Protein AF-A0A9X6ABE2-F1 (afdb_monomer_lite)

Radius of gyration: 21.55 Å; chains: 1; bounding box: 46×40×65 Å

Sequence (257 aa):
MIHPGQVVEALMVALEAEYGDALVTAGGVSWLSVHHVPIRRLVTRVVRKLLDLDEVPTATAFGAAEDLVVASGTTSLGYVAYELSKTGLSFLLGHGEPGELTPDSDEPGMPVRPPVKVTTAPVCAVSWSSRHAETLLPVLSALAGQGVRTTVVDMASEVDQRFPDAPESGITVLRLPDEALDRRGDVPVQSAIRPESERTVRAGQHEIGVGRLAWLAARMLVRSAGCTHPSWSATQYIEQWLDAVLLASHSRGLLCS

Secondary structure (DSSP, 8-state):
---HHHHHHHHHHHHHHHHGGGSB-TT--BHHHHTHHHHHHHHHHHHHHHHT-SS--------TT--SEEEEE--TTSPEEEEE-HHHHHHHTT-SPPPP------PPPPP-PPPTT----SEEEEESSHHHHHHHHHHHHHHHHTT--EEEEE---SGGGSPPSSPPTTEEEEEPPGGGTT-----GGGGT--TT-S-EEEETTEEEEHHHHHHHHHHHHHH--SSSS--HHHHHHHHHHHHHHHHHHT-SEEEE-

Foldseek 3Di:
DDDLVVLLVVLLVLLCVQCQQLDAAPVGGGPCNQQVVLLSQASSQLLVVVLVDPDQDDDQDDDPPDDQWDWDPDDPAQDTHIYGDSVVSCLQQPHDDDDDPDAPDDDDDDPDDAPPDLAQFQEEEEFAFLVFLVVCQVVQVVCVVVVGAYEYEWNHQDPNGTRDPDHDPRYHYDYDPNCLQVDADADSSPVVQDSPAPDWGDRNPTTGRSSSSSVSVSVCLRVFGDDVTGHPSSVNNVVVNVVSSVVSNNHNYYHYD

Structure (mmCIF, N/CA/C/O backbone):
data_AF-A0A9X6ABE2-F1
#
_entry.id   AF-A0A9X6ABE2-F1
#
loop_
_atom_site.group_PDB
_atom_site.id
_atom_site.type_symbol
_atom_site.label_atom_id
_atom_site.label_alt_id
_atom_site.label_comp_id
_atom_site.label_asym_id
_atom_site.label_entity_id
_atom_site.label_seq_id
_atom_site.pdbx_PDB_ins_code
_atom_site.Cartn_x
_atom_site.Cartn_y
_atom_site.Cartn_z
_atom_site.occupancy
_atom_site.B_iso_or_equiv
_atom_site.auth_seq_id
_atom_site.auth_comp_id
_atom_site.auth_asym_id
_atom_site.auth_atom_id
_atom_site.pdbx_PDB_model_num
ATOM 1 N N . MET A 1 1 ? 8.007 -20.441 -25.956 1.00 61.97 1 MET A N 1
ATOM 2 C CA . MET A 1 1 ? 6.912 -19.509 -25.614 1.00 61.97 1 MET A CA 1
ATOM 3 C C . MET A 1 1 ? 7.181 -19.011 -24.206 1.00 61.97 1 MET A C 1
ATOM 5 O O . MET A 1 1 ? 7.308 -19.844 -23.319 1.00 61.97 1 MET A O 1
ATOM 9 N N . ILE A 1 2 ? 7.398 -17.709 -24.012 1.00 78.38 2 ILE A N 1
ATOM 10 C CA . ILE A 1 2 ? 7.696 -17.155 -22.682 1.00 78.38 2 ILE A CA 1
ATOM 11 C C . ILE A 1 2 ? 6.371 -16.957 -21.949 1.00 78.38 2 ILE A C 1
ATOM 13 O O . ILE A 1 2 ? 5.487 -16.275 -22.460 1.00 78.38 2 ILE A O 1
ATOM 17 N N . HIS A 1 3 ? 6.214 -17.577 -20.779 1.00 87.12 3 HIS A N 1
ATOM 18 C CA . HIS A 1 3 ? 4.989 -17.448 -19.999 1.00 87.12 3 HIS A CA 1
ATOM 19 C C . HIS A 1 3 ? 5.018 -16.126 -19.208 1.00 87.12 3 HIS A C 1
ATOM 21 O O . HIS A 1 3 ? 5.913 -15.955 -18.375 1.00 87.12 3 HIS A O 1
ATOM 27 N N . PRO A 1 4 ? 4.044 -15.208 -19.384 1.00 91.00 4 PRO A N 1
ATOM 28 C CA . PRO A 1 4 ? 4.055 -13.899 -18.721 1.00 91.00 4 PRO A CA 1
ATOM 29 C C . PRO A 1 4 ? 4.218 -13.996 -17.199 1.00 91.00 4 PRO A C 1
ATOM 31 O O . PRO A 1 4 ? 4.957 -13.226 -16.598 1.00 91.00 4 PRO A O 1
ATOM 34 N N . GLY A 1 5 ? 3.585 -14.996 -16.574 1.00 92.81 5 GLY A N 1
ATOM 35 C CA . GLY A 1 5 ? 3.675 -15.208 -15.126 1.00 92.81 5 GLY A CA 1
ATOM 36 C C . GLY A 1 5 ? 5.085 -15.526 -14.614 1.00 92.81 5 GLY A C 1
ATOM 37 O O . GLY A 1 5 ? 5.422 -15.114 -13.512 1.00 92.81 5 GLY A O 1
ATOM 38 N N . GLN A 1 6 ? 5.924 -16.202 -15.409 1.00 94.44 6 GLN A N 1
ATOM 39 C CA . GLN A 1 6 ? 7.304 -16.516 -15.009 1.00 94.44 6 GLN A CA 1
ATOM 40 C C . GLN A 1 6 ? 8.190 -15.268 -15.039 1.00 94.44 6 GLN A C 1
ATOM 42 O O . GLN A 1 6 ? 9.019 -15.083 -14.155 1.00 94.44 6 GLN A O 1
ATOM 47 N N . VAL A 1 7 ? 7.983 -14.393 -16.027 1.00 95.31 7 VAL A N 1
ATOM 48 C CA . VAL A 1 7 ? 8.705 -13.117 -16.131 1.00 95.31 7 VAL A CA 1
ATOM 49 C C . VAL A 1 7 ? 8.322 -12.190 -14.980 1.00 95.31 7 VAL A C 1
ATOM 51 O O . VAL A 1 7 ? 9.197 -11.592 -14.362 1.00 95.31 7 VAL A O 1
ATOM 54 N N . VAL A 1 8 ? 7.024 -12.105 -14.656 1.00 96.62 8 VAL A N 1
ATOM 55 C CA . VAL A 1 8 ? 6.539 -11.328 -13.503 1.00 96.62 8 VAL A CA 1
ATOM 56 C C . VAL A 1 8 ? 7.196 -11.813 -12.217 1.00 96.62 8 VAL A C 1
ATOM 58 O O . VAL A 1 8 ? 7.699 -10.997 -11.454 1.00 96.62 8 VAL A O 1
ATOM 61 N N . GLU A 1 9 ? 7.229 -13.125 -11.990 1.00 96.75 9 GLU A N 1
ATOM 62 C CA . GLU A 1 9 ? 7.846 -13.686 -10.790 1.00 96.75 9 GLU A CA 1
ATOM 63 C C . GLU A 1 9 ? 9.348 -13.388 -10.723 1.00 96.75 9 GLU A C 1
ATOM 65 O O . GLU A 1 9 ? 9.834 -12.921 -9.698 1.00 96.75 9 GLU A O 1
ATOM 70 N N . ALA A 1 10 ? 10.073 -13.565 -11.831 1.00 96.56 10 ALA A N 1
ATOM 71 C CA . ALA A 1 10 ? 11.499 -13.261 -11.898 1.00 96.56 10 ALA A CA 1
ATOM 72 C C . ALA A 1 10 ? 11.802 -11.781 -11.602 1.00 96.56 10 ALA A C 1
ATOM 74 O O . ALA A 1 10 ? 12.772 -11.485 -10.905 1.00 96.56 10 ALA A O 1
ATOM 75 N N . LEU A 1 11 ? 10.965 -10.860 -12.090 1.00 96.00 11 LEU A N 1
ATOM 76 C CA . LEU A 1 11 ? 11.079 -9.431 -11.793 1.00 96.00 11 LEU A CA 1
ATOM 77 C C . LEU A 1 11 ? 10.791 -9.123 -10.322 1.00 96.00 11 LEU A C 1
ATOM 79 O O . LEU A 1 11 ? 11.557 -8.387 -9.712 1.00 96.00 11 LEU A O 1
ATOM 83 N N . MET A 1 12 ? 9.729 -9.693 -9.743 1.00 96.88 12 MET A N 1
ATOM 84 C CA . MET A 1 12 ? 9.403 -9.491 -8.324 1.00 96.88 12 MET A CA 1
ATOM 85 C C . MET A 1 12 ? 10.515 -10.025 -7.412 1.00 96.88 12 MET A C 1
ATOM 87 O O . MET A 1 12 ? 10.924 -9.333 -6.487 1.00 96.88 12 MET A O 1
ATOM 91 N N . VAL A 1 13 ? 11.063 -11.207 -7.712 1.00 96.12 13 VAL A N 1
ATOM 92 C CA . VAL A 1 13 ? 12.199 -11.786 -6.976 1.00 96.12 13 VAL A CA 1
ATOM 93 C C . VAL A 1 13 ? 13.456 -10.927 -7.120 1.00 96.12 13 VAL A C 1
ATOM 95 O O . VAL A 1 13 ? 14.187 -10.742 -6.151 1.00 96.12 13 VAL A O 1
ATOM 98 N N . ALA A 1 14 ? 13.731 -10.400 -8.316 1.00 95.69 14 ALA A N 1
ATOM 99 C CA . ALA A 1 14 ? 14.883 -9.532 -8.533 1.00 95.69 14 ALA A CA 1
ATOM 100 C C . ALA A 1 14 ? 14.748 -8.191 -7.796 1.00 95.69 14 ALA A C 1
ATOM 102 O O . ALA A 1 14 ? 15.721 -7.738 -7.199 1.00 95.69 14 ALA A O 1
ATOM 103 N N . LEU A 1 15 ? 13.549 -7.597 -7.795 1.00 94.62 15 LEU A N 1
ATOM 104 C CA . LEU A 1 15 ? 13.243 -6.392 -7.025 1.00 94.62 15 LEU A CA 1
ATOM 105 C C . LEU A 1 15 ? 13.446 -6.618 -5.525 1.00 94.62 15 LEU A C 1
ATOM 107 O O . LEU A 1 15 ? 14.116 -5.810 -4.891 1.00 94.62 15 LEU A O 1
ATOM 111 N N . GLU A 1 16 ? 12.912 -7.713 -4.976 1.00 93.88 16 GLU A N 1
ATOM 112 C CA . GLU A 1 16 ? 13.070 -8.042 -3.553 1.00 93.88 16 GLU A CA 1
ATOM 113 C C . GLU A 1 16 ? 14.544 -8.232 -3.191 1.00 93.88 16 GLU A C 1
ATOM 115 O O . GLU A 1 16 ? 15.025 -7.653 -2.224 1.00 93.88 16 GLU A O 1
ATOM 120 N N . ALA A 1 17 ? 15.284 -8.981 -4.011 1.00 93.38 17 ALA A N 1
ATOM 121 C CA . ALA A 1 17 ? 16.685 -9.285 -3.748 1.00 93.38 17 ALA A CA 1
ATOM 122 C C . ALA A 1 17 ? 17.614 -8.060 -3.806 1.00 93.38 17 ALA A C 1
ATOM 124 O O . ALA A 1 17 ? 18.617 -8.044 -3.099 1.00 93.38 17 ALA A O 1
ATOM 125 N N . GLU A 1 18 ? 17.332 -7.068 -4.657 1.00 92.31 18 GLU A N 1
ATOM 126 C CA . GLU A 1 18 ? 18.190 -5.876 -4.785 1.00 92.31 18 GLU A CA 1
ATOM 127 C C . GLU A 1 18 ? 17.735 -4.698 -3.934 1.00 92.31 18 GLU A C 1
ATOM 129 O O . GLU A 1 18 ? 18.568 -3.929 -3.456 1.00 92.31 18 GLU A O 1
ATOM 134 N N . TYR A 1 19 ? 16.424 -4.539 -3.763 1.00 91.44 19 TYR A N 1
ATOM 135 C CA . TYR A 1 19 ? 15.845 -3.323 -3.207 1.00 91.44 19 TYR A CA 1
ATOM 136 C C . TYR A 1 19 ? 14.873 -3.575 -2.057 1.00 91.44 19 TYR A C 1
ATOM 138 O O . TYR A 1 19 ? 14.374 -2.593 -1.519 1.00 91.44 19 TYR A O 1
ATOM 146 N N . GLY A 1 20 ? 14.604 -4.818 -1.640 1.00 89.12 20 GLY A N 1
ATOM 147 C CA . GLY A 1 20 ? 13.693 -5.112 -0.521 1.00 89.12 20 GLY A CA 1
ATOM 148 C C . GLY A 1 20 ? 14.041 -4.320 0.741 1.00 89.12 20 GLY A C 1
ATOM 149 O O . GLY A 1 20 ? 13.188 -3.633 1.300 1.00 89.12 20 GLY A O 1
ATOM 150 N N . ASP A 1 21 ? 15.326 -4.282 1.092 1.00 89.06 21 ASP A N 1
ATOM 151 C CA . ASP A 1 21 ? 15.825 -3.571 2.276 1.00 89.06 21 ASP A CA 1
ATOM 152 C C . ASP A 1 21 ? 16.109 -2.081 2.038 1.00 89.06 21 ASP A C 1
ATOM 154 O O . ASP A 1 21 ? 16.502 -1.366 2.959 1.00 89.06 21 ASP A O 1
ATOM 158 N N . ALA A 1 22 ? 15.903 -1.574 0.817 1.00 87.62 22 ALA A N 1
ATOM 159 C CA . ALA A 1 22 ? 16.135 -0.163 0.509 1.00 87.62 22 ALA A CA 1
ATOM 160 C C . ALA A 1 22 ? 15.204 0.759 1.315 1.00 87.62 22 ALA A C 1
ATOM 162 O O . ALA A 1 22 ? 15.494 1.944 1.492 1.00 87.62 22 ALA A O 1
ATOM 163 N N . LEU A 1 23 ? 14.080 0.217 1.794 1.00 87.44 23 LEU A N 1
ATOM 164 C CA . LEU A 1 23 ? 13.131 0.928 2.626 1.00 87.44 23 LEU A CA 1
ATOM 165 C C . LEU A 1 23 ? 12.345 -0.038 3.519 1.00 87.44 23 LEU A C 1
ATOM 167 O O . LEU A 1 23 ? 11.689 -0.956 3.025 1.00 87.44 23 LEU A O 1
ATOM 171 N N . VAL A 1 24 ? 12.377 0.219 4.827 1.00 88.44 24 VAL A N 1
ATOM 172 C CA . VAL A 1 24 ? 11.683 -0.572 5.850 1.00 88.44 24 VAL A CA 1
ATOM 173 C C . VAL A 1 24 ? 10.861 0.326 6.770 1.00 88.44 24 VAL A C 1
ATOM 175 O O . VAL A 1 24 ? 11.231 1.474 7.034 1.00 88.44 24 VAL A O 1
ATOM 178 N N . THR A 1 25 ? 9.725 -0.185 7.238 1.00 86.31 25 THR A N 1
ATOM 179 C CA . THR A 1 25 ? 8.918 0.475 8.271 1.00 86.31 25 THR A CA 1
ATOM 180 C C . THR A 1 25 ? 9.620 0.405 9.637 1.00 86.31 25 THR A C 1
ATOM 182 O O . THR A 1 25 ? 10.627 -0.295 9.783 1.00 86.31 25 THR A O 1
ATOM 185 N N . ALA A 1 26 ? 9.118 1.107 10.659 1.00 83.94 26 ALA A N 1
ATOM 186 C CA . ALA A 1 26 ? 9.702 1.033 12.005 1.00 83.94 26 ALA A CA 1
ATOM 187 C C . ALA A 1 26 ? 9.585 -0.382 12.603 1.00 83.94 26 ALA A C 1
ATOM 189 O O . ALA A 1 26 ? 10.492 -0.841 13.298 1.00 83.94 26 ALA A O 1
ATOM 190 N N . GLY A 1 27 ? 8.512 -1.099 12.261 1.00 83.69 27 GLY A N 1
ATOM 191 C CA . GLY A 1 27 ? 8.313 -2.516 12.553 1.00 83.69 27 GLY A CA 1
ATOM 192 C C . GLY A 1 27 ? 9.144 -3.473 11.689 1.00 83.69 27 GLY A C 1
ATOM 193 O O . GLY A 1 27 ? 9.035 -4.685 11.860 1.00 83.69 27 GLY A O 1
ATOM 194 N N . GLY A 1 28 ? 9.977 -2.962 10.775 1.00 88.69 28 GLY A N 1
ATOM 195 C CA . GLY A 1 28 ? 10.899 -3.758 9.962 1.00 88.69 28 GLY A CA 1
ATOM 196 C C . GLY A 1 28 ? 10.280 -4.399 8.717 1.00 88.69 28 GLY A C 1
ATOM 197 O O . GLY A 1 28 ? 10.855 -5.339 8.174 1.00 88.69 28 GLY A O 1
ATOM 198 N N . VAL A 1 29 ? 9.119 -3.928 8.252 1.00 88.75 29 VAL A N 1
ATOM 199 C CA . VAL A 1 29 ? 8.467 -4.474 7.051 1.00 88.75 29 VAL A CA 1
ATOM 200 C C . VAL A 1 29 ? 9.023 -3.798 5.795 1.00 88.75 29 VAL A C 1
ATOM 202 O O . VAL A 1 29 ? 9.043 -2.570 5.719 1.00 88.75 29 VAL A O 1
ATOM 205 N N . SER A 1 30 ? 9.455 -4.580 4.797 1.00 90.56 30 SER A N 1
ATOM 206 C CA . SER A 1 30 ? 9.972 -4.040 3.530 1.00 90.56 30 SER A CA 1
ATOM 207 C C . SER A 1 30 ? 8.892 -3.315 2.725 1.00 90.56 30 SER A C 1
ATOM 209 O O . SER A 1 30 ? 7.723 -3.713 2.706 1.00 90.56 30 SER A O 1
ATOM 211 N N . TRP A 1 31 ? 9.272 -2.262 2.000 1.00 88.81 31 TRP A N 1
ATOM 212 C CA . TRP A 1 31 ? 8.342 -1.507 1.153 1.00 88.81 31 TRP A CA 1
ATOM 213 C C . TRP A 1 31 ? 7.661 -2.365 0.084 1.00 88.81 31 TRP A C 1
ATOM 215 O O . TRP A 1 31 ? 6.479 -2.155 -0.203 1.00 88.81 31 TRP A O 1
ATOM 225 N N . LEU A 1 32 ? 8.385 -3.346 -0.466 1.00 89.69 32 LEU A N 1
ATOM 226 C CA . LEU A 1 32 ? 7.848 -4.318 -1.413 1.00 89.69 32 LEU A CA 1
ATOM 227 C C . LEU A 1 32 ? 6.812 -5.222 -0.762 1.00 89.69 32 LEU A C 1
ATOM 229 O O . LEU A 1 32 ? 5.810 -5.510 -1.406 1.00 89.69 32 LEU A O 1
ATOM 233 N N . SER A 1 33 ? 6.987 -5.608 0.503 1.00 88.38 33 SER A N 1
ATOM 234 C CA . SER A 1 33 ? 5.969 -6.363 1.239 1.00 88.38 33 SER A CA 1
ATOM 235 C C . SER A 1 33 ? 4.698 -5.537 1.436 1.00 88.38 33 SER A C 1
ATOM 237 O O . SER A 1 33 ? 3.603 -6.019 1.147 1.00 88.38 33 SER A O 1
ATOM 239 N N . VAL A 1 34 ? 4.835 -4.270 1.848 1.00 86.31 34 VAL A N 1
ATOM 240 C CA . VAL A 1 34 ? 3.690 -3.358 2.035 1.00 86.31 34 VAL A CA 1
ATOM 241 C C . VAL A 1 34 ? 2.942 -3.122 0.715 1.00 86.31 34 VAL A C 1
ATOM 243 O O . VAL A 1 34 ? 1.714 -3.153 0.676 1.00 86.31 34 VAL A O 1
ATOM 246 N N . HIS A 1 35 ? 3.668 -2.930 -0.390 1.00 87.12 35 HIS A N 1
ATOM 247 C CA . HIS A 1 35 ? 3.105 -2.554 -1.693 1.00 87.12 35 HIS A CA 1
ATOM 248 C C . HIS A 1 35 ? 3.125 -3.701 -2.715 1.00 87.12 35 HIS A C 1
ATOM 250 O O . HIS A 1 35 ? 3.048 -3.471 -3.926 1.00 87.12 35 HIS A O 1
ATOM 256 N N . HIS A 1 36 ? 3.181 -4.951 -2.252 1.00 88.69 36 HIS A N 1
ATOM 257 C CA . HIS A 1 36 ? 3.379 -6.113 -3.119 1.00 88.69 36 HIS A CA 1
ATOM 258 C C . HIS A 1 36 ? 2.308 -6.204 -4.214 1.00 88.69 36 HIS A C 1
ATOM 260 O O . HIS A 1 36 ? 2.611 -6.395 -5.392 1.00 88.69 36 HIS A O 1
ATOM 266 N N . VAL A 1 37 ? 1.037 -6.033 -3.840 1.00 87.56 37 VAL A N 1
ATOM 267 C CA . VAL A 1 37 ? -0.101 -6.136 -4.764 1.00 87.56 37 VAL A CA 1
ATOM 268 C C . VAL A 1 37 ? -0.072 -5.060 -5.858 1.00 87.56 37 VAL A C 1
ATOM 270 O O . VAL A 1 37 ? -0.119 -5.441 -7.036 1.00 87.56 37 VAL A O 1
ATOM 273 N N . PRO A 1 38 ? -0.003 -3.747 -5.550 1.00 85.44 38 PRO A N 1
ATOM 274 C CA . PRO A 1 38 ? 0.039 -2.722 -6.591 1.00 85.44 38 PRO A CA 1
ATOM 275 C C . PRO A 1 38 ? 1.272 -2.852 -7.491 1.00 85.44 38 PRO A C 1
ATOM 277 O O . PRO A 1 38 ? 1.142 -2.734 -8.712 1.00 85.44 38 PRO A O 1
ATOM 280 N N . ILE A 1 39 ? 2.438 -3.186 -6.933 1.00 89.94 39 ILE A N 1
ATOM 281 C CA . ILE A 1 39 ? 3.676 -3.357 -7.705 1.00 89.94 39 ILE A CA 1
ATOM 282 C C . ILE A 1 39 ? 3.575 -4.571 -8.627 1.00 89.94 39 ILE A C 1
ATOM 284 O O . ILE A 1 39 ? 3.795 -4.448 -9.830 1.00 89.94 39 ILE A O 1
ATOM 288 N N . ARG A 1 40 ? 3.136 -5.730 -8.123 1.00 92.81 40 ARG A N 1
ATOM 289 C CA . ARG A 1 40 ? 2.940 -6.931 -8.949 1.00 92.81 40 ARG A CA 1
ATOM 290 C C . ARG A 1 40 ? 1.936 -6.691 -10.075 1.00 92.81 40 ARG A C 1
ATOM 292 O O . ARG A 1 40 ? 2.117 -7.205 -11.182 1.00 92.81 40 ARG A O 1
ATOM 299 N N . ARG A 1 41 ? 0.883 -5.900 -9.830 1.00 89.56 41 ARG A N 1
ATOM 300 C CA . ARG A 1 41 ? -0.082 -5.492 -10.866 1.00 89.56 41 ARG A CA 1
ATOM 301 C C . ARG A 1 41 ? 0.574 -4.619 -11.935 1.00 89.56 41 ARG A C 1
ATOM 303 O O . ARG A 1 41 ? 0.362 -4.902 -13.116 1.00 89.56 41 ARG A O 1
ATOM 310 N N . LEU A 1 42 ? 1.381 -3.624 -11.552 1.00 88.19 42 LEU A N 1
ATOM 311 C CA . LEU A 1 42 ? 2.161 -2.824 -12.504 1.00 88.19 42 LEU A CA 1
ATOM 312 C C . LEU A 1 42 ? 3.068 -3.735 -13.340 1.00 88.19 42 LEU A C 1
ATOM 314 O O . LEU A 1 42 ? 2.966 -3.734 -14.564 1.00 88.19 42 LEU A O 1
ATOM 318 N N . VAL A 1 43 ? 3.887 -4.564 -12.688 1.00 93.50 43 VAL A N 1
ATOM 319 C CA . VAL A 1 43 ? 4.820 -5.491 -13.349 1.00 93.50 43 VAL A CA 1
ATOM 320 C C . VAL A 1 43 ? 4.083 -6.407 -14.325 1.00 93.50 43 VAL A C 1
ATOM 322 O O . VAL A 1 43 ? 4.503 -6.568 -15.466 1.00 93.50 43 VAL A O 1
ATOM 325 N N . THR A 1 44 ? 2.928 -6.945 -13.930 1.00 93.44 44 THR A N 1
ATOM 326 C CA . THR A 1 44 ? 2.097 -7.787 -14.805 1.00 93.44 44 THR A CA 1
ATOM 327 C C . THR A 1 44 ? 1.643 -7.047 -16.061 1.00 93.44 44 THR A C 1
ATOM 329 O O . THR A 1 44 ? 1.696 -7.606 -17.157 1.00 93.44 44 THR A O 1
ATOM 332 N N . ARG A 1 45 ? 1.191 -5.795 -15.926 1.00 90.38 45 ARG A N 1
ATOM 333 C CA . ARG A 1 45 ? 0.761 -4.975 -17.069 1.00 90.38 45 ARG A CA 1
ATOM 334 C C . ARG A 1 45 ? 1.928 -4.642 -17.990 1.00 90.38 45 ARG A C 1
ATOM 336 O O . ARG A 1 45 ? 1.786 -4.752 -19.203 1.00 90.38 45 ARG A O 1
ATOM 343 N N . VAL A 1 46 ? 3.074 -4.292 -17.415 1.00 90.56 46 VAL A N 1
ATOM 344 C CA . VAL A 1 46 ? 4.310 -3.995 -18.146 1.00 90.56 46 VAL A CA 1
ATOM 345 C C . VAL A 1 46 ? 4.776 -5.205 -18.946 1.00 90.56 46 VAL A C 1
ATOM 347 O O . VAL A 1 46 ? 4.990 -5.086 -20.147 1.00 90.56 46 VAL A O 1
ATOM 350 N N . VAL A 1 47 ? 4.864 -6.378 -18.316 1.00 93.56 47 VAL A N 1
ATOM 351 C CA . VAL A 1 47 ? 5.282 -7.616 -18.987 1.00 93.56 47 VAL A CA 1
ATOM 352 C C . VAL A 1 47 ? 4.355 -7.947 -20.149 1.00 93.56 47 VAL A C 1
ATOM 354 O O . VAL A 1 47 ? 4.840 -8.237 -21.235 1.00 93.56 47 VAL A O 1
ATOM 357 N N . ARG A 1 48 ? 3.031 -7.876 -19.956 1.00 91.88 48 ARG A N 1
ATOM 358 C CA . ARG A 1 48 ? 2.072 -8.109 -21.049 1.00 91.88 48 ARG A CA 1
ATOM 359 C C . ARG A 1 48 ? 2.301 -7.138 -22.203 1.00 91.88 48 ARG A C 1
ATOM 361 O O . ARG A 1 48 ? 2.494 -7.576 -23.326 1.00 91.88 48 ARG A O 1
ATOM 368 N N . LYS A 1 49 ? 2.384 -5.840 -21.897 1.00 89.50 49 LYS A N 1
ATOM 369 C CA . LYS A 1 49 ? 2.620 -4.794 -22.896 1.00 89.50 49 LYS A CA 1
ATOM 370 C C . LYS A 1 49 ? 3.916 -5.017 -23.673 1.00 89.50 49 LYS A C 1
ATOM 372 O O . LYS A 1 49 ? 3.912 -4.812 -24.873 1.00 89.50 49 LYS A O 1
ATOM 377 N N . LEU A 1 50 ? 4.996 -5.434 -23.009 1.00 90.06 50 LEU A N 1
ATOM 378 C CA . LEU A 1 50 ? 6.285 -5.713 -23.649 1.00 90.06 50 LEU A CA 1
ATOM 379 C C . LEU A 1 50 ? 6.255 -6.959 -24.534 1.00 90.06 50 LEU A C 1
ATOM 381 O O . LEU A 1 50 ? 6.881 -6.967 -25.588 1.00 90.06 50 LEU A O 1
ATOM 385 N N . LEU A 1 51 ? 5.545 -8.009 -24.120 1.00 90.06 51 LEU A N 1
ATOM 386 C CA . LEU A 1 51 ? 5.413 -9.228 -24.923 1.00 90.06 51 LEU A CA 1
ATOM 387 C C . LEU A 1 51 ? 4.612 -8.999 -26.211 1.00 90.06 51 LEU A C 1
ATOM 389 O O . LEU A 1 51 ? 4.867 -9.691 -27.191 1.00 90.06 51 LEU A O 1
ATOM 393 N N . ASP A 1 52 ? 3.709 -8.019 -26.207 1.00 88.88 52 ASP A N 1
ATOM 394 C CA . ASP A 1 52 ? 2.918 -7.607 -27.373 1.00 88.88 52 ASP A CA 1
ATOM 395 C C . ASP A 1 52 ? 3.611 -6.506 -28.207 1.00 88.88 52 ASP A C 1
ATOM 397 O O . ASP A 1 52 ? 3.044 -6.010 -29.180 1.00 88.88 52 ASP A O 1
ATOM 401 N N . LEU A 1 53 ? 4.811 -6.066 -27.807 1.00 86.25 53 LEU A N 1
ATOM 402 C CA . LEU A 1 53 ? 5.501 -4.932 -28.412 1.00 86.25 53 LEU A CA 1
ATOM 403 C C . LEU A 1 53 ? 6.531 -5.385 -29.456 1.00 86.25 53 LEU A C 1
ATOM 405 O O . LEU A 1 53 ? 7.592 -5.918 -29.104 1.00 86.25 53 LEU A O 1
ATOM 409 N N . ASP A 1 54 ? 6.245 -5.089 -30.723 1.00 77.88 54 ASP A N 1
ATOM 410 C CA . ASP A 1 54 ? 7.139 -5.396 -31.845 1.00 77.88 54 ASP A CA 1
ATOM 411 C C . ASP A 1 54 ? 8.315 -4.411 -31.954 1.00 77.88 54 ASP A C 1
ATOM 413 O O . ASP A 1 54 ? 9.442 -4.828 -32.216 1.00 77.88 54 ASP A O 1
ATOM 417 N N . GLU A 1 55 ? 8.081 -3.121 -31.685 1.00 76.94 55 GLU A N 1
ATOM 418 C CA . GLU A 1 55 ? 9.093 -2.058 -31.755 1.00 76.94 55 GLU A CA 1
ATOM 419 C C . GLU A 1 55 ? 9.088 -1.179 -30.498 1.00 76.94 55 GLU A C 1
ATOM 421 O O . GLU A 1 55 ? 8.036 -0.781 -29.989 1.00 76.94 55 GLU A O 1
ATOM 426 N N . VAL A 1 56 ? 10.283 -0.855 -29.999 1.00 70.94 56 VAL A N 1
ATOM 427 C CA . VAL A 1 56 ? 10.474 -0.020 -28.805 1.00 70.94 56 VAL A CA 1
ATOM 428 C C . VAL A 1 56 ? 10.137 1.443 -29.121 1.00 70.94 56 VAL A C 1
ATOM 430 O O . VAL A 1 56 ? 10.636 1.966 -30.119 1.00 70.94 56 VAL A O 1
ATOM 433 N N . PRO A 1 57 ? 9.339 2.153 -28.296 1.00 69.12 57 PRO A N 1
ATOM 434 C CA . PRO A 1 57 ? 9.072 3.563 -28.531 1.00 69.12 57 PRO A CA 1
ATOM 435 C C . PRO A 1 57 ? 10.359 4.358 -28.315 1.00 69.12 57 PRO A C 1
ATOM 437 O O . PRO A 1 57 ? 10.918 4.338 -27.223 1.00 69.12 57 PRO A O 1
ATOM 440 N N . THR A 1 58 ? 10.803 5.097 -29.326 1.00 64.12 58 THR A N 1
ATOM 441 C CA . THR A 1 58 ? 11.948 6.002 -29.205 1.00 64.12 58 THR A CA 1
ATOM 442 C C . THR A 1 58 ? 11.486 7.314 -28.573 1.00 64.12 58 THR A C 1
ATOM 444 O O . THR A 1 58 ? 11.004 8.209 -29.266 1.00 64.12 58 THR A O 1
ATOM 447 N N . ALA A 1 59 ? 11.590 7.441 -27.248 1.00 63.97 59 ALA A N 1
ATOM 448 C CA . ALA A 1 59 ? 11.455 8.733 -26.574 1.00 63.97 59 ALA A CA 1
ATOM 449 C C . ALA A 1 59 ? 12.854 9.285 -26.269 1.00 63.97 59 ALA A C 1
ATOM 451 O O . ALA A 1 59 ? 13.644 8.648 -25.576 1.00 63.97 59 ALA A O 1
ATOM 452 N N . THR A 1 60 ? 13.181 10.450 -26.834 1.00 51.06 60 THR A N 1
ATOM 453 C CA . THR A 1 60 ? 14.544 11.014 -26.824 1.00 51.06 60 THR A CA 1
ATOM 454 C C . THR A 1 60 ? 14.778 12.085 -25.760 1.00 51.06 60 THR A C 1
ATOM 456 O O . THR A 1 60 ? 15.906 12.548 -25.622 1.00 51.06 60 THR A O 1
ATOM 459 N N . ALA A 1 61 ? 13.755 12.498 -25.009 1.00 52.81 61 ALA A N 1
ATOM 460 C CA . ALA A 1 61 ? 13.909 13.475 -23.936 1.00 52.81 61 ALA A CA 1
ATOM 461 C C . ALA A 1 61 ? 12.890 13.234 -22.818 1.00 52.81 61 ALA A C 1
ATOM 463 O O . ALA A 1 61 ? 11.689 13.185 -23.072 1.00 52.81 61 ALA A O 1
ATOM 464 N N . PHE A 1 62 ? 13.381 13.121 -21.585 1.00 58.97 62 PHE A N 1
ATOM 465 C CA . PHE A 1 62 ? 12.558 13.141 -20.381 1.00 58.97 62 PHE A CA 1
ATOM 466 C C . PHE A 1 62 ? 12.367 14.590 -19.943 1.00 58.97 62 PHE A C 1
ATOM 468 O O . PHE A 1 62 ? 13.327 15.262 -19.572 1.00 58.97 62 PHE A O 1
ATOM 475 N N . GLY A 1 63 ? 11.139 15.097 -20.025 1.00 49.78 63 GLY A N 1
ATOM 476 C CA . GLY A 1 63 ? 10.789 16.389 -19.440 1.00 49.78 63 GLY A CA 1
ATOM 477 C C . GLY A 1 63 ? 10.398 16.240 -17.969 1.00 49.78 63 GLY A C 1
ATOM 478 O O . GLY A 1 63 ? 9.785 15.245 -17.596 1.00 49.78 63 GLY A O 1
ATOM 479 N N . ALA A 1 64 ? 10.659 17.265 -17.151 1.00 51.84 64 ALA A N 1
ATOM 480 C CA . ALA A 1 64 ? 10.235 17.324 -15.743 1.00 51.84 64 ALA A CA 1
ATOM 481 C C . ALA A 1 64 ? 8.704 17.219 -15.535 1.00 51.84 64 ALA A C 1
ATOM 483 O O . ALA A 1 64 ? 8.247 17.005 -14.418 1.00 51.84 64 ALA A O 1
ATOM 484 N N . ALA A 1 65 ? 7.916 17.377 -16.606 1.00 46.78 65 ALA A N 1
ATOM 485 C CA . ALA A 1 65 ? 6.456 17.308 -16.595 1.00 46.78 65 ALA A CA 1
ATOM 486 C C . ALA A 1 65 ? 5.884 15.951 -17.056 1.00 46.78 65 ALA A C 1
ATOM 488 O O . ALA A 1 65 ? 4.667 15.773 -17.024 1.00 46.78 65 ALA A O 1
ATOM 489 N N . GLU A 1 66 ? 6.710 15.006 -17.526 1.00 58.19 66 GLU A N 1
ATOM 490 C CA . GLU A 1 66 ? 6.200 13.724 -18.019 1.00 58.19 66 GLU A CA 1
ATOM 491 C C . GLU A 1 66 ? 6.102 12.680 -16.909 1.00 58.19 66 GLU A C 1
ATOM 493 O O . GLU A 1 66 ? 7.093 12.155 -16.399 1.00 58.19 66 GLU A O 1
ATOM 498 N N . ASP A 1 67 ? 4.867 12.310 -16.586 1.00 70.06 67 ASP A N 1
ATOM 499 C CA . ASP A 1 67 ? 4.602 11.205 -15.683 1.00 70.06 67 ASP A CA 1
ATOM 500 C C . ASP A 1 67 ? 4.915 9.864 -16.357 1.00 70.06 67 ASP A C 1
ATOM 502 O O . ASP A 1 67 ? 4.178 9.353 -17.207 1.00 70.06 67 ASP A O 1
ATOM 506 N N . LEU A 1 68 ? 6.033 9.258 -15.950 1.00 76.75 68 LEU A N 1
ATOM 507 C CA . LEU A 1 68 ? 6.419 7.913 -16.394 1.00 76.75 68 LEU A CA 1
ATOM 508 C C . LEU A 1 68 ? 5.423 6.851 -15.916 1.00 76.75 68 LEU A C 1
ATOM 510 O O . LEU A 1 68 ? 5.213 5.845 -16.594 1.00 76.75 68 LEU A O 1
ATOM 514 N N . VAL A 1 69 ? 4.786 7.113 -14.772 1.00 77.06 69 VAL A N 1
ATOM 515 C CA . VAL A 1 69 ? 3.712 6.307 -14.196 1.00 77.06 69 VAL A CA 1
ATOM 516 C C . VAL A 1 69 ? 2.455 7.166 -14.091 1.00 77.06 69 VAL A C 1
ATOM 518 O O . VAL A 1 69 ? 2.402 8.123 -13.315 1.00 77.06 69 VAL A O 1
ATOM 521 N N . VAL A 1 70 ? 1.434 6.796 -14.856 1.00 75.88 70 VAL A N 1
ATOM 522 C CA . VAL A 1 70 ? 0.145 7.483 -14.905 1.00 75.88 70 VAL A CA 1
ATOM 523 C C . VAL A 1 70 ? -0.841 6.746 -14.007 1.00 75.88 70 VAL A C 1
ATOM 525 O O . VAL A 1 70 ? -1.040 5.538 -14.146 1.00 75.88 70 VAL A O 1
ATOM 528 N N . ALA A 1 71 ? -1.456 7.482 -13.085 1.00 74.75 71 ALA A N 1
ATOM 529 C CA . ALA A 1 71 ? -2.573 6.996 -12.290 1.00 74.75 71 ALA A CA 1
ATOM 530 C C . ALA A 1 71 ? -3.876 7.211 -13.071 1.00 74.75 71 ALA A C 1
ATOM 532 O O . ALA A 1 71 ? -4.240 8.343 -13.383 1.00 74.75 71 ALA A O 1
ATOM 533 N N . SER A 1 72 ? -4.602 6.139 -13.374 1.00 68.56 72 SER A N 1
ATOM 534 C CA . SER A 1 72 ? -5.961 6.231 -13.906 1.00 68.56 72 SER A CA 1
ATOM 535 C C . SER A 1 72 ? -6.951 6.133 -12.746 1.00 68.56 72 SER A C 1
ATOM 537 O O . SER A 1 72 ? -7.111 5.065 -12.143 1.00 68.56 72 SER A O 1
ATOM 539 N N . G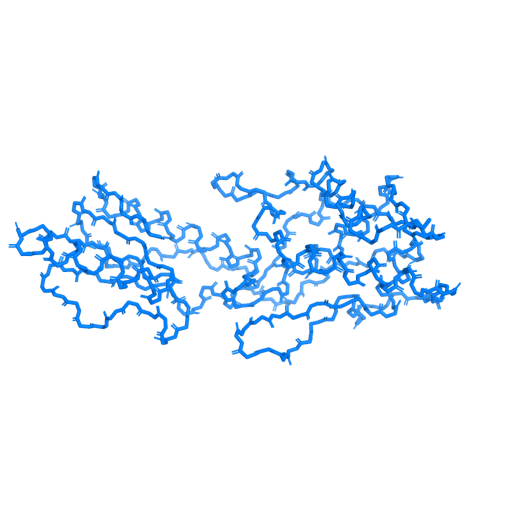LY A 1 73 ? -7.605 7.246 -12.414 1.00 58.50 73 GLY A N 1
ATOM 540 C CA . GLY A 1 73 ? -8.691 7.267 -11.438 1.00 58.50 73 GLY A CA 1
ATOM 541 C C . GLY A 1 73 ? -9.959 6.715 -12.074 1.00 58.50 73 GLY A C 1
ATOM 542 O O . GLY A 1 73 ? -10.573 7.403 -12.876 1.00 58.50 73 GLY A O 1
ATOM 543 N N . THR A 1 74 ? -10.307 5.459 -11.797 1.00 51.03 74 THR A N 1
ATOM 544 C CA . THR A 1 74 ? -11.615 4.853 -12.123 1.00 51.03 74 THR A CA 1
ATOM 545 C C . THR A 1 74 ? -11.641 3.407 -11.634 1.00 51.03 74 THR A C 1
ATOM 547 O O . THR A 1 74 ? -11.531 2.458 -12.405 1.00 51.03 74 THR A O 1
ATOM 550 N N . THR A 1 75 ? -11.813 3.204 -10.331 1.00 50.53 75 THR A N 1
ATOM 551 C CA . THR A 1 75 ? -12.409 1.951 -9.857 1.00 50.53 75 THR A CA 1
ATOM 552 C C . THR A 1 75 ? -13.366 2.236 -8.708 1.00 50.53 75 THR A C 1
ATOM 554 O O . THR A 1 75 ? -13.193 3.186 -7.950 1.00 50.53 75 THR A O 1
ATOM 557 N N . SER A 1 76 ? -14.393 1.403 -8.593 1.00 51.72 76 SER A N 1
ATOM 558 C CA . SER A 1 76 ? -15.517 1.526 -7.662 1.00 51.72 76 SER A CA 1
ATOM 559 C C . SER A 1 76 ? -15.171 1.300 -6.181 1.00 51.72 76 SER A C 1
ATOM 561 O O . SER A 1 76 ? -16.078 1.271 -5.362 1.00 51.72 76 SER A O 1
ATOM 563 N N . LEU A 1 77 ? -13.894 1.092 -5.836 1.00 54.66 77 LEU A N 1
ATOM 564 C CA . LEU A 1 77 ? -13.439 0.675 -4.498 1.00 54.66 77 LEU A CA 1
ATOM 565 C C . LEU A 1 77 ? -12.135 1.376 -4.070 1.00 54.66 77 LEU A C 1
ATOM 567 O O . LEU A 1 77 ? -11.324 0.801 -3.351 1.00 54.66 77 LEU A O 1
ATOM 571 N N . GLY A 1 78 ? -11.863 2.575 -4.595 1.00 56.12 78 GLY A N 1
ATOM 572 C CA . GLY A 1 78 ? -10.653 3.322 -4.234 1.00 56.12 78 GLY A CA 1
ATOM 573 C C . GLY A 1 78 ? -9.340 2.689 -4.717 1.00 56.12 78 GLY A C 1
ATOM 574 O O . GLY A 1 78 ? -8.271 3.091 -4.264 1.00 56.12 78 GLY A O 1
ATOM 575 N N . TYR A 1 79 ? -9.372 1.714 -5.640 1.00 65.19 79 TYR A N 1
ATOM 576 C CA . TYR A 1 79 ? -8.145 1.218 -6.266 1.00 65.19 79 TYR A CA 1
ATOM 577 C C . TYR A 1 79 ? -7.656 2.209 -7.318 1.00 65.19 79 TYR A C 1
ATOM 579 O O . TYR A 1 79 ? -8.334 2.479 -8.316 1.00 65.19 79 TYR A O 1
ATOM 587 N N . VAL A 1 80 ? -6.421 2.664 -7.143 1.00 70.31 80 VAL A N 1
ATOM 588 C CA . VAL A 1 80 ? -5.686 3.368 -8.191 1.00 70.31 80 VAL A CA 1
ATOM 589 C C . VAL A 1 80 ? -5.008 2.343 -9.094 1.00 70.31 80 VAL A C 1
ATOM 591 O O . VAL A 1 80 ? -4.280 1.454 -8.642 1.00 70.31 80 VAL A O 1
ATOM 594 N N . ALA A 1 81 ? -5.280 2.450 -10.390 1.00 75.56 81 ALA A N 1
ATOM 595 C CA . ALA A 1 81 ? -4.597 1.690 -11.421 1.00 75.56 81 ALA A CA 1
ATOM 596 C C . ALA A 1 81 ? -3.412 2.515 -11.940 1.00 75.56 81 ALA A C 1
ATOM 598 O O . ALA A 1 81 ? -3.583 3.668 -12.323 1.00 75.56 81 ALA A O 1
ATOM 599 N N . TYR A 1 82 ? -2.228 1.904 -11.964 1.00 78.50 82 TYR A N 1
ATOM 600 C CA . TYR A 1 82 ? -1.007 2.521 -12.481 1.00 78.50 82 TYR A CA 1
ATOM 601 C C . TYR A 1 82 ? -0.619 1.895 -13.815 1.00 78.50 82 TYR A C 1
ATOM 603 O O . TYR A 1 82 ? -0.682 0.669 -13.983 1.00 78.50 82 TYR A O 1
ATOM 611 N N . GLU A 1 83 ? -0.218 2.737 -14.758 1.00 82.25 83 GLU A N 1
ATOM 612 C CA . GLU A 1 83 ? 0.259 2.333 -16.077 1.00 82.25 83 GLU A CA 1
ATOM 613 C C . GLU A 1 83 ? 1.510 3.113 -16.470 1.00 82.25 83 GLU A C 1
ATOM 615 O O . GLU A 1 83 ? 1.697 4.256 -16.056 1.00 82.25 83 GLU A O 1
ATOM 620 N N . LEU A 1 84 ? 2.364 2.500 -17.294 1.00 85.75 84 LEU A N 1
ATOM 621 C CA . LEU A 1 84 ? 3.499 3.207 -17.878 1.00 85.75 84 LEU A CA 1
ATOM 622 C C . LEU A 1 84 ? 3.071 3.965 -19.132 1.00 85.75 84 LEU A C 1
ATOM 624 O O . LEU A 1 84 ? 2.527 3.372 -20.080 1.00 85.75 84 LEU A O 1
ATOM 628 N N . SER A 1 85 ? 3.401 5.257 -19.163 1.00 84.00 85 SER A N 1
ATOM 629 C CA . SER A 1 85 ? 3.342 6.064 -20.380 1.00 84.00 85 SER A CA 1
ATOM 630 C C . SER A 1 85 ? 4.299 5.506 -21.446 1.00 84.00 85 SER A C 1
ATOM 632 O O . SER A 1 85 ? 5.113 4.616 -21.180 1.00 84.00 85 SER A O 1
ATOM 634 N N . LYS A 1 86 ? 4.208 5.993 -22.691 1.00 82.69 86 LYS A N 1
ATOM 635 C CA . LYS A 1 86 ? 5.166 5.598 -23.744 1.00 82.69 86 LYS A CA 1
ATOM 636 C C . LYS A 1 86 ? 6.601 5.935 -23.331 1.00 82.69 86 LYS A C 1
ATOM 638 O O . LYS A 1 86 ? 7.493 5.110 -23.499 1.00 82.69 86 LYS A O 1
ATOM 643 N N . THR A 1 87 ? 6.784 7.097 -22.714 1.00 82.19 87 THR A N 1
ATOM 644 C CA . THR A 1 87 ? 8.065 7.550 -22.182 1.00 82.19 87 THR A CA 1
ATOM 645 C C . THR A 1 87 ? 8.529 6.692 -21.005 1.00 82.19 87 THR A C 1
ATOM 647 O O . THR A 1 87 ? 9.685 6.285 -20.978 1.00 82.19 87 THR A O 1
ATOM 650 N N . GLY A 1 88 ? 7.632 6.299 -20.092 1.00 85.69 88 GLY A N 1
ATOM 651 C CA . GLY A 1 88 ? 7.959 5.360 -19.010 1.00 85.69 88 GLY A CA 1
ATOM 652 C C . GLY A 1 88 ? 8.376 3.971 -19.507 1.00 85.69 88 GLY A C 1
ATOM 653 O O . GLY A 1 88 ? 9.260 3.345 -18.926 1.00 85.69 88 GLY A O 1
ATOM 654 N N . LEU A 1 89 ? 7.793 3.501 -20.614 1.00 87.50 89 LEU A N 1
ATOM 655 C CA . LEU A 1 89 ? 8.201 2.250 -21.258 1.00 87.50 89 LEU A CA 1
ATOM 656 C C . LEU A 1 89 ? 9.589 2.363 -21.907 1.00 87.50 89 LEU A C 1
ATOM 658 O O . LEU A 1 89 ? 10.412 1.471 -21.739 1.00 87.50 89 LEU A O 1
ATOM 662 N N . SER A 1 90 ? 9.856 3.471 -22.604 1.00 85.88 90 SER A N 1
ATOM 663 C CA . SER A 1 90 ? 11.172 3.785 -23.175 1.00 85.88 90 SER A CA 1
ATOM 664 C C . SER A 1 90 ? 12.242 3.861 -22.077 1.00 85.88 90 SER A C 1
ATOM 666 O O . SER A 1 90 ? 13.290 3.228 -22.194 1.00 85.88 90 SER A O 1
ATOM 668 N N . PHE A 1 91 ? 11.937 4.547 -20.967 1.00 86.00 91 PHE A N 1
ATOM 669 C CA . PHE A 1 91 ? 12.787 4.598 -19.777 1.00 86.00 91 PHE A CA 1
ATOM 670 C C . PHE A 1 91 ? 13.109 3.204 -19.263 1.00 86.00 91 PHE A C 1
ATOM 672 O O . PHE A 1 91 ? 14.280 2.885 -19.099 1.00 86.00 91 PHE A O 1
ATOM 679 N N . LEU A 1 92 ? 12.095 2.363 -19.039 1.00 88.75 92 LEU A N 1
ATOM 680 C CA . LEU A 1 92 ? 12.271 1.010 -18.513 1.00 88.75 92 LEU A CA 1
ATOM 681 C C . LEU A 1 92 ? 13.230 0.161 -19.366 1.00 88.75 92 LEU A C 1
ATOM 683 O O . LEU A 1 92 ? 13.981 -0.645 -18.821 1.00 88.75 92 LEU A O 1
ATOM 687 N N . LEU A 1 93 ? 13.214 0.371 -20.684 1.00 87.31 93 LEU A N 1
ATOM 688 C CA . LEU A 1 93 ? 14.034 -0.340 -21.668 1.00 87.31 93 LEU A CA 1
ATOM 689 C C . LEU A 1 93 ? 15.431 0.270 -21.870 1.00 87.31 93 LEU A C 1
ATOM 691 O O . LEU A 1 93 ? 16.141 -0.101 -22.799 1.00 87.31 93 LEU A O 1
ATOM 695 N N . GLY A 1 94 ? 15.846 1.189 -20.996 1.00 83.44 94 GLY A N 1
ATOM 696 C CA . GLY A 1 94 ? 17.204 1.734 -20.992 1.00 83.44 94 GLY A CA 1
ATOM 697 C C . GLY A 1 94 ? 17.384 3.003 -21.821 1.00 83.44 94 GLY A C 1
ATOM 698 O O . GLY A 1 94 ? 18.497 3.519 -21.901 1.00 83.44 94 GLY A O 1
ATOM 699 N N . HIS A 1 95 ? 16.323 3.545 -22.417 1.00 83.19 95 HIS A N 1
ATOM 700 C CA . HIS A 1 95 ? 16.430 4.786 -23.173 1.00 83.19 95 HIS A CA 1
ATOM 701 C C . HIS A 1 95 ? 16.324 5.997 -22.243 1.00 83.19 95 HIS A C 1
ATOM 703 O O . HIS A 1 95 ? 15.352 6.119 -21.503 1.00 83.19 95 HIS A O 1
ATOM 709 N N . GLY A 1 96 ? 17.343 6.862 -22.317 1.00 75.31 96 GLY A N 1
ATOM 710 C CA . GLY A 1 96 ? 17.542 8.128 -21.600 1.00 75.31 96 GLY A CA 1
ATOM 711 C C . GLY A 1 96 ? 17.708 8.024 -20.071 1.00 75.31 96 GLY A C 1
ATOM 712 O O . GLY A 1 96 ? 17.760 6.931 -19.498 1.00 75.31 96 GLY A O 1
ATOM 713 N N . GLU A 1 97 ? 17.791 9.189 -19.428 1.00 71.38 97 GLU A N 1
ATOM 714 C CA . GLU A 1 97 ? 18.235 9.340 -18.038 1.00 71.38 97 GLU A CA 1
ATOM 715 C C . GLU A 1 97 ? 17.088 9.384 -17.015 1.00 71.38 97 GLU A C 1
ATOM 717 O O . GLU A 1 97 ? 16.014 9.915 -17.313 1.00 71.38 97 GLU A O 1
ATOM 722 N N . PRO A 1 98 ? 17.305 8.865 -15.793 1.00 66.56 98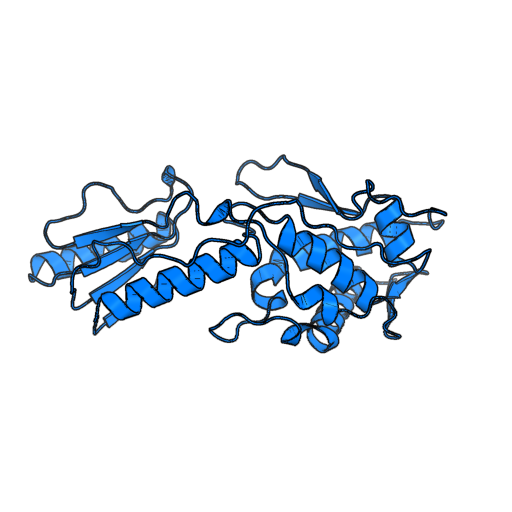 PRO A N 1
ATOM 723 C CA . PRO A 1 98 ? 16.384 9.087 -14.688 1.00 66.56 98 PRO A CA 1
ATOM 724 C C . PRO A 1 98 ? 16.333 10.590 -14.385 1.00 66.56 98 PRO A C 1
ATOM 726 O O . PRO A 1 98 ? 17.340 11.196 -14.030 1.00 66.56 98 PRO A O 1
ATOM 729 N N . GLY A 1 99 ? 15.161 11.206 -14.550 1.00 64.44 99 GLY A N 1
ATOM 730 C CA . GLY A 1 99 ? 14.942 12.566 -14.059 1.00 64.44 99 GLY A CA 1
ATOM 731 C C . GLY A 1 99 ? 15.054 12.624 -12.533 1.00 64.44 99 GLY A C 1
ATOM 732 O O . GLY A 1 99 ? 15.026 11.597 -11.852 1.00 64.44 99 GLY A O 1
ATOM 733 N N . GLU A 1 100 ? 15.134 13.826 -11.972 1.00 60.97 100 GLU A N 1
ATOM 734 C CA . GLU A 1 100 ? 14.917 13.974 -10.535 1.00 60.97 100 GLU A CA 1
ATOM 735 C C . GLU A 1 100 ? 13.457 13.658 -10.218 1.00 60.97 100 GLU A C 1
ATOM 737 O O . GLU A 1 100 ? 12.533 14.075 -10.924 1.00 60.97 100 GLU A O 1
ATOM 742 N N . LEU A 1 101 ? 13.239 12.908 -9.143 1.00 60.22 101 LEU A N 1
ATOM 743 C CA . LEU A 1 101 ? 11.906 12.731 -8.605 1.00 60.22 101 LEU A CA 1
ATOM 744 C C . LEU A 1 101 ? 11.541 13.995 -7.846 1.00 60.22 101 LEU A C 1
ATOM 746 O O . LEU A 1 101 ? 11.715 14.067 -6.636 1.00 60.22 101 LEU A O 1
ATOM 750 N N . THR A 1 102 ? 11.041 14.996 -8.569 1.00 53.34 102 THR A N 1
ATOM 751 C CA . THR A 1 102 ? 10.494 16.187 -7.931 1.00 53.34 102 THR A CA 1
ATOM 752 C C . THR A 1 102 ? 9.333 15.765 -7.029 1.00 53.34 102 THR A C 1
ATOM 754 O O . THR A 1 102 ? 8.434 15.042 -7.496 1.00 53.34 102 THR A O 1
ATOM 757 N N . PRO A 1 103 ? 9.363 16.158 -5.743 1.00 53.03 103 PRO A N 1
ATOM 758 C CA . PRO A 1 103 ? 8.225 15.970 -4.867 1.00 53.03 103 PRO A CA 1
ATOM 759 C C . PRO A 1 103 ? 7.033 16.718 -5.457 1.00 53.03 103 PRO A C 1
ATOM 761 O O . PRO A 1 103 ? 7.173 17.859 -5.903 1.00 53.03 103 PRO A O 1
ATOM 764 N N . ASP A 1 104 ? 5.853 16.097 -5.427 1.00 53.31 104 ASP A N 1
ATOM 765 C CA . ASP A 1 104 ? 4.640 16.904 -5.363 1.00 53.31 104 ASP A CA 1
ATOM 766 C C . ASP A 1 104 ? 4.758 17.644 -4.024 1.00 53.31 104 ASP A C 1
ATOM 768 O O . ASP A 1 104 ? 4.791 17.023 -2.964 1.00 53.31 104 ASP A O 1
ATOM 772 N N . SER A 1 105 ? 5.026 18.944 -4.104 1.00 44.16 105 SER A N 1
ATOM 773 C CA . SER A 1 105 ? 5.387 19.807 -2.986 1.00 44.16 105 SER A CA 1
ATOM 774 C C . SER A 1 105 ? 4.279 19.841 -1.935 1.00 44.16 105 SER A C 1
ATOM 776 O O . SER A 1 105 ? 3.393 20.686 -2.019 1.00 44.16 105 SER A O 1
ATOM 778 N N . ASP A 1 106 ? 4.361 18.956 -0.947 1.00 49.75 106 ASP A N 1
ATOM 779 C CA . ASP A 1 106 ? 3.608 19.026 0.300 1.00 49.75 106 ASP A CA 1
ATOM 780 C C . ASP A 1 106 ? 4.587 19.008 1.479 1.00 49.75 106 ASP A C 1
ATOM 782 O O . ASP A 1 106 ? 5.623 18.339 1.456 1.00 49.75 106 ASP A O 1
ATOM 786 N N . GLU A 1 107 ? 4.282 19.829 2.486 1.00 46.97 107 GLU A N 1
ATOM 787 C CA . GLU A 1 107 ? 5.123 20.055 3.660 1.00 46.97 107 GLU A CA 1
ATOM 788 C C . GLU A 1 107 ? 5.502 18.745 4.375 1.00 46.97 107 GLU A C 1
ATOM 790 O O . GLU A 1 107 ? 4.704 17.804 4.416 1.00 46.97 107 GLU A O 1
ATOM 795 N N . PRO A 1 108 ? 6.695 18.683 5.003 1.00 47.03 108 PRO A N 1
ATOM 796 C CA . PRO A 1 108 ? 7.094 17.542 5.816 1.00 47.03 108 PRO A CA 1
ATOM 797 C C . PRO A 1 108 ? 5.996 17.221 6.831 1.00 47.03 108 PRO A C 1
ATOM 799 O O . PRO A 1 108 ? 5.633 18.058 7.660 1.00 47.03 108 PRO A O 1
ATOM 802 N N . GLY A 1 109 ? 5.458 16.002 6.734 1.00 50.00 109 GLY A N 1
ATOM 803 C CA . GLY A 1 109 ? 4.341 15.548 7.551 1.00 50.00 109 GLY A CA 1
ATOM 804 C C . GLY A 1 109 ? 4.587 15.850 9.026 1.00 50.00 109 GLY A C 1
ATOM 805 O O . GLY A 1 109 ? 5.541 15.348 9.621 1.00 50.00 109 GLY A O 1
ATOM 806 N N . MET A 1 110 ? 3.729 16.694 9.609 1.00 47.81 110 MET A N 1
ATOM 807 C CA . MET A 1 110 ? 3.783 17.029 11.030 1.00 47.81 110 MET A CA 1
ATOM 808 C C . MET A 1 110 ? 3.864 15.752 11.882 1.00 47.81 110 MET A C 1
ATOM 810 O O . MET A 1 110 ? 3.149 14.786 11.586 1.00 47.81 110 MET A O 1
ATOM 814 N N . PRO A 1 111 ? 4.679 15.747 12.956 1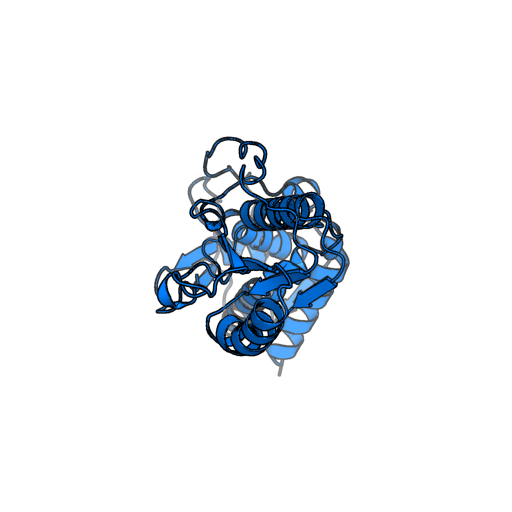.00 51.66 111 PRO A N 1
ATOM 815 C CA . PRO A 1 111 ? 4.802 14.598 13.840 1.00 51.66 111 PRO A CA 1
ATOM 816 C C . PRO A 1 111 ? 3.429 14.182 14.365 1.00 51.66 111 PRO A C 1
ATOM 818 O O . PRO A 1 111 ? 2.619 15.021 14.775 1.00 51.66 111 PRO A O 1
ATOM 821 N N . VAL A 1 112 ? 3.178 12.873 14.339 1.00 55.91 112 VAL A N 1
ATOM 822 C CA . VAL A 1 112 ? 1.929 12.267 14.799 1.00 55.91 112 VAL A CA 1
ATOM 823 C C . VAL A 1 112 ? 1.704 12.663 16.252 1.00 55.91 112 VAL A C 1
ATOM 825 O O . VAL A 1 112 ? 2.441 12.242 17.143 1.00 55.91 112 VAL A O 1
ATOM 828 N N . ARG A 1 113 ? 0.689 13.488 16.519 1.00 55.84 113 ARG A N 1
ATOM 829 C CA . ARG A 1 113 ? 0.226 13.671 17.894 1.00 55.84 113 ARG A CA 1
ATOM 830 C C . ARG A 1 113 ? -0.638 12.461 18.248 1.00 55.84 113 ARG A C 1
ATOM 832 O O . ARG A 1 113 ? -1.601 12.205 17.524 1.00 55.84 113 ARG A O 1
ATOM 839 N N . PRO A 1 114 ? -0.334 11.721 19.329 1.00 52.91 114 PRO A N 1
ATOM 840 C CA . PRO A 1 114 ? -1.214 10.653 19.773 1.00 52.91 114 PRO A CA 1
ATOM 841 C C . PRO A 1 114 ? -2.604 11.233 20.072 1.00 52.91 114 PRO A C 1
ATOM 843 O O . PRO A 1 114 ? -2.702 12.358 20.582 1.00 52.91 114 PRO A O 1
ATOM 846 N N . PRO A 1 115 ? -3.689 10.505 19.760 1.00 58.09 115 PRO A N 1
ATOM 847 C CA . PRO A 1 115 ? -5.027 10.979 20.063 1.00 58.09 115 PRO A CA 1
ATOM 848 C C . PRO A 1 115 ? -5.150 11.222 21.573 1.00 58.09 115 PRO A C 1
ATOM 850 O O . PRO A 1 115 ? -4.864 10.352 22.390 1.00 58.09 115 PRO A O 1
ATOM 853 N N . VAL A 1 116 ? -5.611 12.418 21.948 1.00 54.56 116 VAL A N 1
ATOM 854 C CA . VAL A 1 116 ? -5.686 12.943 23.333 1.00 54.56 116 VAL A CA 1
ATOM 855 C C . VAL A 1 116 ? -6.611 12.111 24.254 1.00 54.56 116 VAL A C 1
ATOM 857 O O . VAL A 1 116 ? -6.780 12.419 25.430 1.00 54.56 116 VAL A O 1
ATOM 860 N N . LYS A 1 117 ? -7.224 11.034 23.745 1.00 59.81 117 LYS A N 1
ATOM 861 C CA . LYS A 1 117 ? -8.266 10.244 24.416 1.00 59.81 117 LYS A CA 1
ATOM 862 C C . LYS A 1 117 ? -8.011 8.733 24.401 1.00 59.81 117 LYS A C 1
ATOM 864 O O . LYS A 1 117 ? -8.969 7.964 24.386 1.00 59.81 117 LYS A O 1
ATOM 869 N N . VAL A 1 118 ? -6.759 8.273 24.412 1.00 63.84 118 VAL A N 1
ATOM 870 C CA . VAL A 1 118 ? -6.514 6.844 24.665 1.00 63.84 118 VAL A CA 1
ATOM 871 C C . VAL A 1 118 ? -6.825 6.555 26.135 1.00 63.84 118 VAL A C 1
ATOM 873 O O . VAL A 1 118 ? -6.085 6.942 27.037 1.00 63.84 118 VAL A O 1
ATOM 876 N N . THR A 1 119 ? -7.967 5.921 26.396 1.00 67.12 119 THR A N 1
ATOM 877 C CA . THR A 1 119 ? -8.317 5.451 27.739 1.00 67.12 119 THR A CA 1
ATOM 878 C C . THR A 1 119 ? -7.545 4.179 28.053 1.00 67.12 119 THR A C 1
ATOM 880 O O . THR A 1 119 ? -7.468 3.286 27.211 1.00 67.12 119 THR A O 1
ATOM 883 N N . THR A 1 120 ? -7.033 4.054 29.278 1.00 78.06 120 THR A N 1
ATOM 884 C CA . THR A 1 120 ? -6.426 2.799 29.732 1.00 78.06 120 THR A CA 1
ATOM 885 C C . THR A 1 120 ? -7.482 1.694 29.764 1.00 78.06 120 THR A C 1
ATOM 887 O O . THR A 1 120 ? -8.464 1.771 30.513 1.00 78.06 120 THR A O 1
ATOM 890 N N . ALA A 1 121 ? -7.287 0.664 28.942 1.00 82.44 121 ALA A N 1
ATOM 891 C CA . ALA A 1 121 ? -8.190 -0.475 28.821 1.00 82.44 121 ALA A CA 1
ATOM 892 C C . ALA A 1 121 ? -7.381 -1.781 28.853 1.00 82.44 121 ALA A C 1
ATOM 894 O O . ALA A 1 121 ? -6.344 -1.866 28.200 1.00 82.44 121 ALA A O 1
ATOM 895 N N . PRO A 1 122 ? -7.814 -2.815 29.599 1.00 86.12 122 PRO A N 1
ATOM 896 C CA . PRO A 1 122 ? -7.103 -4.093 29.671 1.00 86.12 122 PRO A CA 1
ATOM 897 C C . PRO A 1 122 ? -7.030 -4.833 28.329 1.00 86.12 122 PRO A C 1
ATOM 899 O O . PRO A 1 122 ? -6.104 -5.621 28.139 1.00 86.12 122 PRO A O 1
ATOM 902 N N . VAL A 1 123 ? -7.966 -4.576 27.414 1.00 90.38 123 VAL A N 1
ATOM 903 C CA . VAL A 1 123 ? -8.031 -5.202 26.092 1.00 90.38 123 VAL A CA 1
ATOM 904 C C . VAL A 1 123 ? -8.066 -4.121 25.017 1.00 90.38 123 VAL A C 1
ATOM 906 O O . VAL A 1 123 ? -8.883 -3.201 25.091 1.00 90.38 123 VAL A O 1
ATOM 909 N N . CYS A 1 124 ? -7.204 -4.269 24.016 1.00 91.25 124 CYS A N 1
ATOM 910 C CA . CYS A 1 124 ? -7.240 -3.507 22.777 1.00 91.25 124 CYS A CA 1
ATOM 911 C C . CYS A 1 124 ? -7.662 -4.440 21.639 1.00 91.25 124 CYS A C 1
ATOM 913 O O . CYS A 1 124 ? -7.185 -5.571 21.565 1.00 91.25 124 CYS A O 1
ATOM 915 N N . ALA A 1 125 ? -8.545 -3.985 20.761 1.00 91.94 125 ALA A N 1
ATOM 916 C CA . ALA A 1 125 ? -8.923 -4.689 19.547 1.00 91.94 125 ALA A CA 1
ATOM 917 C C . ALA A 1 125 ? -8.628 -3.822 18.326 1.00 91.94 125 ALA A C 1
ATOM 919 O O . ALA A 1 125 ? -8.779 -2.607 18.400 1.00 91.94 125 ALA A O 1
ATOM 920 N N . VAL A 1 126 ? -8.240 -4.428 17.207 1.00 90.75 126 VAL A N 1
ATOM 921 C CA . VAL A 1 126 ? -7.990 -3.714 15.946 1.00 90.75 126 VAL A CA 1
ATOM 922 C C . VAL A 1 126 ? -8.947 -4.228 14.878 1.00 90.75 126 VAL A C 1
ATOM 924 O O . VAL A 1 126 ? -9.007 -5.431 14.625 1.00 90.75 126 VAL A O 1
ATOM 927 N N . SER A 1 127 ? -9.688 -3.316 14.252 1.00 89.56 127 SER A N 1
ATOM 928 C CA . SER A 1 127 ? -10.630 -3.604 13.169 1.00 89.56 127 SER A CA 1
ATOM 929 C C . SER A 1 127 ? -10.186 -2.907 11.889 1.00 89.56 127 SER A C 1
ATOM 931 O O . SER A 1 127 ? -9.913 -1.714 11.913 1.00 89.56 127 SER A O 1
ATOM 933 N N . TRP A 1 128 ? -10.151 -3.630 10.768 1.00 84.69 128 TRP A N 1
ATOM 934 C CA . TRP A 1 128 ? -9.743 -3.092 9.458 1.00 84.69 128 TRP A CA 1
ATOM 935 C C . TRP A 1 128 ? -10.904 -2.940 8.469 1.00 84.69 128 TRP A C 1
ATOM 937 O O . TRP A 1 128 ? -10.742 -2.357 7.401 1.00 84.69 128 TRP A O 1
ATOM 947 N N . SER A 1 129 ? -12.064 -3.512 8.790 1.00 83.75 129 SER A N 1
ATOM 948 C CA . SER A 1 129 ? -13.245 -3.524 7.927 1.00 83.75 129 SER A CA 1
ATOM 949 C C . SER A 1 129 ? -14.508 -3.827 8.730 1.00 83.75 129 SER A C 1
ATOM 951 O O . SER A 1 129 ? -14.428 -4.325 9.857 1.00 83.75 129 SER A O 1
ATOM 953 N N . SER A 1 130 ? -15.674 -3.637 8.113 1.00 82.06 130 SER A N 1
ATOM 954 C CA . SER A 1 130 ? -16.961 -3.987 8.726 1.00 82.06 130 SER A CA 1
ATOM 955 C C . SER A 1 130 ? -17.047 -5.475 9.074 1.00 82.06 130 SER A C 1
ATOM 957 O O . SER A 1 130 ? -17.533 -5.830 10.141 1.00 82.06 130 SER A O 1
ATOM 959 N N . ARG A 1 131 ? -16.482 -6.363 8.244 1.00 85.38 131 ARG A N 1
ATOM 960 C CA . ARG A 1 131 ? -16.421 -7.808 8.527 1.00 85.38 131 ARG A CA 1
ATOM 961 C C . ARG A 1 131 ? -15.584 -8.123 9.772 1.00 85.38 131 ARG A C 1
ATOM 963 O O . ARG A 1 131 ? -15.920 -9.029 10.536 1.00 85.38 131 ARG A O 1
ATOM 970 N N . HIS A 1 132 ? -14.482 -7.400 9.976 1.00 84.69 132 HIS A N 1
ATOM 971 C CA . HIS A 1 132 ? -13.665 -7.565 11.181 1.00 84.69 132 HIS A CA 1
ATOM 972 C C . HIS A 1 132 ? -14.438 -7.049 12.396 1.00 84.69 132 HIS A C 1
ATOM 974 O O . HIS A 1 132 ? -14.481 -7.724 13.423 1.00 84.69 132 HIS A O 1
ATOM 980 N N . ALA A 1 133 ? -15.131 -5.914 12.255 1.00 86.50 133 ALA A N 1
ATOM 981 C CA . ALA A 1 133 ? -16.019 -5.390 13.284 1.00 86.50 133 ALA A CA 1
ATOM 982 C C . ALA A 1 133 ? -17.111 -6.405 13.666 1.00 86.50 133 ALA A C 1
ATOM 984 O O . ALA A 1 133 ? -17.269 -6.695 14.847 1.00 86.50 133 ALA A O 1
ATOM 985 N N . GLU A 1 134 ? -17.798 -7.011 12.692 1.00 88.25 134 GLU A N 1
ATOM 986 C CA . GLU A 1 134 ? -18.813 -8.056 12.904 1.00 88.25 134 GLU A CA 1
ATOM 987 C C . GLU A 1 134 ? -18.266 -9.269 13.666 1.00 88.25 134 GLU A C 1
ATOM 989 O O . GLU A 1 134 ? -18.971 -9.862 14.480 1.00 88.25 134 GLU A O 1
ATOM 994 N N . THR A 1 135 ? -17.001 -9.622 13.434 1.00 90.06 135 THR A N 1
ATOM 995 C CA . THR A 1 135 ? -16.341 -10.748 14.111 1.00 90.06 135 THR A CA 1
ATOM 996 C C . THR A 1 135 ? -15.921 -10.385 15.539 1.00 90.06 135 THR A C 1
ATOM 998 O O . THR A 1 135 ? -16.022 -11.208 16.450 1.00 90.06 135 THR A O 1
ATOM 1001 N N . LEU A 1 136 ? -15.470 -9.148 15.758 1.00 90.94 136 LEU A N 1
ATOM 1002 C CA . LEU A 1 136 ? -14.998 -8.669 17.058 1.00 90.94 136 LEU A CA 1
ATOM 1003 C C . LEU A 1 136 ? -16.145 -8.293 18.004 1.00 90.94 136 LEU A C 1
ATOM 1005 O O . LEU A 1 136 ? -16.051 -8.558 19.201 1.00 90.94 136 LEU A O 1
ATOM 1009 N N . LEU A 1 137 ? -17.226 -7.703 17.487 1.00 91.19 137 LEU A N 1
ATOM 1010 C CA . LEU A 1 137 ? -18.346 -7.171 18.270 1.00 91.19 137 LEU A CA 1
ATOM 1011 C C . LEU A 1 137 ? -18.900 -8.169 19.299 1.00 91.19 137 LEU A C 1
ATOM 1013 O O . LEU A 1 137 ? -18.946 -7.802 20.470 1.00 91.19 137 LEU A O 1
ATOM 1017 N N . PRO A 1 138 ? -19.231 -9.432 18.953 1.00 91.81 138 PRO A N 1
ATOM 1018 C CA . PRO A 1 138 ? -19.758 -10.382 19.934 1.00 91.81 138 PRO A CA 1
ATOM 1019 C C . PRO A 1 138 ? -18.801 -10.644 21.104 1.00 91.81 138 PRO A C 1
ATOM 1021 O O . PRO A 1 138 ? -19.233 -10.781 22.249 1.00 91.81 138 PRO A O 1
ATOM 1024 N N . VAL A 1 139 ? -17.493 -10.694 20.830 1.00 93.19 139 VAL A N 1
ATOM 1025 C CA . VAL A 1 139 ? -16.459 -10.904 21.853 1.00 93.19 139 VAL A CA 1
ATOM 1026 C C . VAL A 1 139 ? -16.334 -9.668 22.741 1.00 93.19 139 VAL A C 1
ATOM 1028 O O . VAL A 1 139 ? -16.272 -9.786 23.964 1.00 93.19 139 VAL A O 1
ATOM 1031 N N . LEU A 1 140 ? -16.333 -8.478 22.140 1.00 93.06 140 LEU A N 1
ATOM 1032 C CA . LEU A 1 140 ? -16.224 -7.210 22.858 1.00 93.06 140 LEU A CA 1
ATOM 1033 C C . LEU A 1 140 ? -17.455 -6.936 23.732 1.00 93.06 140 LEU A C 1
ATOM 1035 O O . LEU A 1 140 ? -17.291 -6.532 24.882 1.00 93.06 140 LEU A O 1
ATOM 1039 N N . SER A 1 141 ? -18.657 -7.238 23.241 1.00 92.94 141 SER A N 1
ATOM 1040 C CA . SER A 1 141 ? -19.904 -7.186 24.012 1.00 92.94 141 SER A CA 1
ATOM 1041 C C . SER A 1 141 ? -19.882 -8.145 25.203 1.00 92.94 141 SER A C 1
ATOM 1043 O O . SER A 1 141 ? -20.226 -7.777 26.326 1.00 92.94 141 SER A O 1
ATOM 1045 N N . ALA A 1 142 ? -19.404 -9.380 25.006 1.00 93.62 142 ALA A N 1
ATOM 1046 C CA . ALA A 1 142 ? -19.267 -10.341 26.101 1.00 93.62 142 ALA A CA 1
ATOM 1047 C C . ALA A 1 142 ? -18.289 -9.853 27.187 1.00 93.62 142 ALA A C 1
ATOM 1049 O O . ALA A 1 142 ? -18.557 -10.018 28.378 1.00 93.62 142 ALA A O 1
ATOM 1050 N N . LEU A 1 143 ? -17.180 -9.219 26.792 1.00 92.94 143 LEU A N 1
ATOM 1051 C CA . LEU A 1 143 ? -16.223 -8.598 27.713 1.00 92.94 143 LEU A CA 1
ATOM 1052 C C . LEU A 1 143 ? -16.838 -7.401 28.454 1.00 92.94 143 LEU A C 1
ATOM 1054 O O . LEU A 1 143 ? -16.706 -7.306 29.677 1.00 92.94 143 LEU A O 1
ATOM 1058 N N . ALA A 1 144 ? -17.559 -6.531 27.746 1.00 92.19 144 ALA A N 1
ATOM 1059 C CA . ALA A 1 144 ? -18.258 -5.392 28.335 1.00 92.19 144 ALA A CA 1
ATOM 1060 C C . ALA A 1 144 ? -19.306 -5.841 29.370 1.00 92.19 144 ALA A C 1
ATOM 1062 O O . ALA A 1 144 ? -19.345 -5.306 30.479 1.00 92.19 144 ALA A O 1
ATOM 1063 N N . GLY A 1 145 ? -20.069 -6.899 29.072 1.00 92.25 145 GLY A N 1
ATOM 1064 C CA . GLY A 1 145 ? -21.016 -7.522 30.005 1.00 92.25 145 GLY A CA 1
ATOM 1065 C C . GLY A 1 145 ? -20.368 -8.098 31.272 1.00 92.25 145 GLY A C 1
ATOM 1066 O O . GLY A 1 145 ? -21.024 -8.207 32.306 1.00 92.25 145 GLY A O 1
ATOM 1067 N N . GLN A 1 146 ? -19.070 -8.413 31.228 1.00 93.19 146 GLN A N 1
ATOM 1068 C CA . GLN A 1 146 ? -18.265 -8.820 32.388 1.00 93.19 146 GLN A CA 1
ATOM 1069 C C . GLN A 1 146 ? -17.589 -7.633 33.101 1.00 93.19 146 GLN A C 1
ATOM 1071 O O . GLN A 1 146 ? -16.807 -7.831 34.031 1.00 93.19 146 GLN A O 1
ATOM 1076 N N . GLY A 1 147 ? -17.861 -6.396 32.676 1.00 90.38 147 GLY A N 1
ATOM 1077 C CA . GLY A 1 147 ? -17.245 -5.182 33.213 1.00 90.38 147 GLY A CA 1
ATOM 1078 C C . GLY A 1 147 ? -15.814 -4.933 32.721 1.00 90.38 147 GLY A C 1
ATOM 1079 O O . GLY A 1 147 ? -15.109 -4.087 33.279 1.00 90.38 147 GLY A O 1
ATOM 1080 N N . VAL A 1 148 ? -15.358 -5.650 31.690 1.00 91.00 148 VAL A N 1
ATOM 1081 C CA . VAL A 1 148 ? -14.029 -5.465 31.103 1.00 91.00 148 VAL A CA 1
ATOM 1082 C C . VAL A 1 148 ? -14.087 -4.325 30.092 1.00 91.00 148 VAL A C 1
ATOM 1084 O O . VAL A 1 148 ? -14.744 -4.419 29.060 1.00 91.00 148 VAL A O 1
ATOM 1087 N N . ARG A 1 149 ? -13.360 -3.241 30.378 1.00 90.31 149 ARG A N 1
ATOM 1088 C CA . ARG A 1 149 ? -13.217 -2.120 29.440 1.00 90.31 149 ARG A CA 1
ATOM 1089 C C . ARG A 1 149 ? -12.380 -2.538 28.233 1.00 90.31 149 ARG A C 1
ATOM 1091 O O . ARG A 1 149 ? -11.340 -3.177 28.397 1.00 90.31 149 ARG A O 1
ATOM 1098 N N . THR A 1 150 ? -12.791 -2.134 27.042 1.00 90.69 150 THR A N 1
ATOM 1099 C CA . THR A 1 150 ? -12.083 -2.421 25.792 1.00 90.69 150 THR A CA 1
ATOM 1100 C C . THR A 1 150 ? -11.851 -1.128 25.016 1.00 90.69 150 THR A C 1
ATOM 1102 O O . THR A 1 150 ? -12.678 -0.216 25.042 1.00 90.69 150 THR A O 1
ATOM 1105 N N . THR A 1 151 ? -10.714 -1.046 24.332 1.00 91.19 151 THR A N 1
ATOM 1106 C CA . THR A 1 151 ? -10.455 -0.019 23.319 1.00 91.19 151 THR A CA 1
ATOM 1107 C C . THR A 1 151 ? -10.451 -0.700 21.957 1.00 91.19 151 THR A C 1
ATOM 1109 O O . THR A 1 151 ? -9.759 -1.695 21.778 1.00 91.19 151 THR A O 1
ATOM 1112 N N . VAL A 1 152 ? -11.207 -0.182 20.998 1.00 91.19 152 VAL A N 1
ATOM 1113 C CA . VAL A 1 152 ? -11.210 -0.633 19.606 1.00 91.19 152 VAL A CA 1
ATOM 1114 C C . VAL A 1 152 ? -10.510 0.419 18.767 1.00 91.19 152 VAL A C 1
ATOM 1116 O O . VAL A 1 152 ? -10.921 1.574 18.762 1.00 91.19 152 VAL A O 1
ATOM 1119 N N . VAL A 1 153 ? -9.470 0.021 18.053 1.00 91.12 153 VAL A N 1
ATOM 1120 C CA . VAL A 1 153 ? -8.804 0.823 17.035 1.00 91.12 153 VAL A CA 1
ATOM 1121 C C . VAL A 1 153 ? -9.440 0.485 15.692 1.00 91.12 153 VAL A C 1
ATOM 1123 O O . VAL A 1 153 ? -9.261 -0.611 15.161 1.00 91.12 153 VAL A O 1
ATOM 1126 N N . ASP A 1 154 ? -10.239 1.410 15.179 1.00 90.44 154 ASP A N 1
ATOM 1127 C CA . ASP A 1 154 ? -10.937 1.300 13.905 1.00 90.44 154 ASP A CA 1
ATOM 1128 C C . ASP A 1 154 ? -10.073 1.897 12.787 1.00 90.44 154 ASP A C 1
ATOM 1130 O O . ASP A 1 154 ? -9.957 3.117 12.646 1.00 90.44 154 ASP A O 1
ATOM 1134 N N . MET A 1 155 ? -9.440 1.011 12.022 1.00 87.50 155 MET A N 1
ATOM 1135 C CA . MET A 1 155 ? -8.562 1.312 10.890 1.00 87.50 155 MET A CA 1
ATOM 1136 C C . MET A 1 155 ? -9.322 1.406 9.564 1.00 87.50 155 MET A C 1
ATOM 1138 O O . MET A 1 155 ? -8.701 1.606 8.518 1.00 87.50 155 MET A O 1
ATOM 1142 N N . ALA A 1 156 ? -10.645 1.221 9.574 1.00 86.12 156 ALA A N 1
ATOM 1143 C CA . ALA A 1 156 ? -11.445 1.316 8.367 1.00 86.12 156 ALA A CA 1
ATOM 1144 C C . ALA A 1 156 ? -11.466 2.761 7.848 1.00 86.12 156 ALA A C 1
ATOM 1146 O O . ALA A 1 156 ? -11.856 3.701 8.543 1.00 86.12 156 ALA A O 1
ATOM 1147 N N . SER A 1 157 ? -11.063 2.932 6.593 1.00 76.69 157 SER A N 1
ATOM 1148 C CA . SER A 1 157 ? -11.040 4.239 5.937 1.00 76.69 157 SER A CA 1
ATOM 1149 C C . SER A 1 157 ? -12.410 4.676 5.428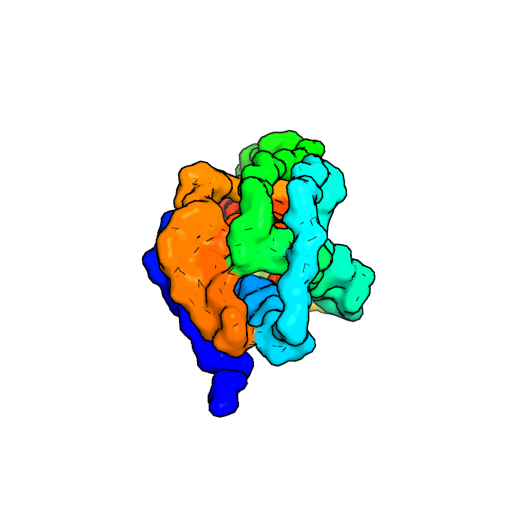 1.00 76.69 157 SER A C 1
ATOM 1151 O O . SER A 1 157 ? -12.757 5.851 5.511 1.00 76.69 157 SER A O 1
ATOM 1153 N N . GLU A 1 158 ? -13.182 3.726 4.898 1.00 79.38 158 GLU A N 1
ATOM 1154 C CA . GLU A 1 158 ? -14.484 3.966 4.288 1.00 79.38 158 GLU A CA 1
ATOM 1155 C C . GLU A 1 158 ? -15.564 3.982 5.363 1.00 79.38 158 GLU A C 1
ATOM 1157 O O . GLU A 1 158 ? -15.597 3.112 6.233 1.00 79.38 158 GLU A O 1
ATOM 1162 N N . VAL A 1 159 ? -16.460 4.968 5.301 1.00 80.81 159 VAL A N 1
ATOM 1163 C CA . VAL A 1 159 ? -17.472 5.206 6.344 1.00 80.81 159 VAL A CA 1
ATOM 1164 C C . VAL A 1 159 ? -18.393 4.003 6.549 1.00 80.81 159 VAL A C 1
ATOM 1166 O O . VAL A 1 159 ? -18.737 3.686 7.683 1.00 80.81 159 VAL A O 1
ATOM 1169 N N . ASP A 1 160 ? -18.764 3.308 5.476 1.00 82.44 160 ASP A N 1
ATOM 1170 C CA . ASP A 1 160 ? -19.605 2.106 5.507 1.00 82.44 160 ASP A CA 1
ATOM 1171 C C . ASP A 1 160 ? -18.871 0.864 6.042 1.00 82.44 160 ASP A C 1
ATOM 1173 O O . ASP A 1 160 ? -19.507 -0.130 6.385 1.00 82.44 160 ASP A O 1
ATOM 1177 N N . GLN A 1 161 ? -17.540 0.919 6.134 1.00 83.62 161 GLN A N 1
ATOM 1178 C CA . GLN A 1 161 ? -16.695 -0.150 6.663 1.00 83.62 161 GLN A CA 1
ATOM 1179 C C . GLN A 1 161 ? -16.290 0.076 8.127 1.00 83.62 161 GLN A C 1
ATOM 1181 O O . GLN A 1 161 ? -15.620 -0.782 8.705 1.00 83.62 161 GLN A O 1
ATOM 1186 N N . ARG A 1 162 ? -16.670 1.215 8.719 1.00 86.81 162 ARG A N 1
ATOM 1187 C CA . ARG A 1 162 ? -16.288 1.603 10.082 1.00 86.81 162 ARG A CA 1
ATOM 1188 C C . ARG A 1 162 ? -16.939 0.735 11.145 1.00 86.81 162 ARG A C 1
ATOM 1190 O O . ARG A 1 162 ? -18.025 0.176 10.978 1.00 86.81 162 ARG A O 1
ATOM 1197 N N . PHE A 1 163 ? -16.273 0.682 12.291 1.00 88.19 163 PHE A N 1
ATOM 1198 C CA . PHE A 1 163 ? -16.841 0.117 13.501 1.00 88.19 163 PHE A CA 1
ATOM 1199 C C . PHE A 1 163 ? -18.054 0.959 13.956 1.00 88.19 163 PHE A C 1
ATOM 1201 O O . PHE A 1 163 ? -17.999 2.196 13.872 1.00 88.19 163 PHE A O 1
ATOM 1208 N N . PRO A 1 164 ? -19.141 0.334 14.456 1.00 87.44 164 PRO A N 1
ATOM 1209 C CA . PRO A 1 164 ? -20.367 1.047 14.814 1.00 87.44 164 PRO A CA 1
ATOM 1210 C C . PRO A 1 164 ? -20.160 2.231 15.772 1.00 87.44 164 PRO A C 1
ATOM 1212 O O . PRO A 1 164 ? -19.423 2.133 16.752 1.00 87.44 164 PRO A O 1
ATOM 1215 N N . ASP A 1 165 ? -20.869 3.337 15.514 1.00 76.94 165 ASP A N 1
ATOM 1216 C CA . ASP A 1 165 ? -20.803 4.592 16.288 1.00 76.94 165 ASP A CA 1
ATOM 1217 C C . ASP A 1 165 ? -21.360 4.504 17.715 1.00 76.94 165 ASP A C 1
ATOM 1219 O O . ASP A 1 165 ? -20.960 5.283 18.579 1.00 76.94 165 ASP A O 1
ATOM 1223 N N . ALA A 1 166 ? -22.288 3.579 17.967 1.00 69.75 166 ALA A N 1
ATOM 1224 C CA . ALA A 1 166 ? -22.944 3.408 19.262 1.00 69.75 166 ALA A CA 1
ATOM 1225 C C . ALA A 1 166 ? -22.558 2.062 19.901 1.00 69.75 166 ALA A C 1
ATOM 1227 O O . ALA A 1 166 ? -23.403 1.167 19.986 1.00 69.75 166 ALA A O 1
ATOM 1228 N N . PRO A 1 167 ? -21.288 1.874 20.308 1.00 73.12 167 PRO A N 1
ATOM 1229 C CA . PRO A 1 167 ? -20.867 0.637 20.938 1.00 73.12 167 PRO A CA 1
ATOM 1230 C C . PRO A 1 167 ? -21.416 0.545 22.372 1.00 73.12 167 PRO A C 1
ATOM 1232 O O . PRO A 1 167 ? -21.796 1.546 22.987 1.00 73.12 167 PRO A O 1
ATOM 1235 N N . GLU A 1 168 ? -21.469 -0.672 22.910 1.00 81.25 168 GLU A N 1
ATOM 1236 C CA . GLU A 1 168 ? -21.909 -0.918 24.285 1.00 81.25 168 GLU A CA 1
ATOM 1237 C C . GLU A 1 168 ? -21.074 -0.142 25.316 1.00 81.25 168 GLU A C 1
ATOM 1239 O O . GLU A 1 168 ? -19.904 0.192 25.103 1.00 81.25 168 GLU A O 1
ATOM 1244 N N . SER A 1 169 ? -21.675 0.130 26.480 1.00 81.44 169 SER A N 1
ATOM 1245 C CA . SER A 1 169 ? -20.968 0.777 27.587 1.00 81.44 169 SER A CA 1
ATOM 1246 C C . SER A 1 169 ? -19.727 -0.033 27.977 1.00 81.44 169 SER A C 1
ATOM 1248 O O . SER A 1 169 ? -19.820 -1.228 28.234 1.00 81.44 169 SER A O 1
ATOM 1250 N N . GLY A 1 170 ? -18.563 0.619 28.029 1.00 85.06 170 GLY A N 1
ATOM 1251 C CA . GLY A 1 170 ? -17.281 -0.040 28.302 1.00 85.06 170 GLY A CA 1
ATOM 1252 C C . GLY A 1 170 ? -16.427 -0.315 27.062 1.00 85.06 170 GLY A C 1
ATOM 1253 O O . GLY A 1 170 ? -15.289 -0.754 27.223 1.00 85.06 170 GLY A O 1
ATOM 1254 N N . ILE A 1 171 ? -16.923 -0.008 25.861 1.00 90.44 171 ILE A N 1
ATOM 1255 C CA . ILE A 1 171 ? -16.166 -0.064 24.607 1.00 90.44 171 ILE A CA 1
ATOM 1256 C C . ILE A 1 171 ? -15.858 1.367 24.140 1.00 90.44 171 ILE A C 1
ATOM 1258 O O . ILE A 1 171 ? -16.762 2.152 23.859 1.00 90.44 171 ILE A O 1
ATOM 1262 N N . THR A 1 172 ? -14.575 1.709 24.036 1.00 89.50 172 THR A N 1
ATOM 1263 C CA . THR A 1 172 ? -14.109 2.988 23.476 1.00 89.50 172 THR A CA 1
ATOM 1264 C C . THR A 1 172 ? -13.606 2.764 22.057 1.00 89.50 172 THR A C 1
ATOM 1266 O O . THR A 1 172 ? -12.688 1.976 21.868 1.00 89.50 172 THR A O 1
ATOM 1269 N N . VAL A 1 173 ? -14.136 3.481 21.067 1.00 89.88 173 VAL A N 1
ATOM 1270 C CA . VAL A 1 173 ? -13.660 3.395 19.674 1.00 89.88 173 VAL A CA 1
ATOM 1271 C C . VAL A 1 173 ? -12.723 4.565 19.366 1.00 89.88 173 VAL A C 1
ATOM 1273 O O . VAL A 1 173 ? -13.069 5.727 19.582 1.00 89.88 173 VAL A O 1
ATOM 1276 N N . LEU A 1 174 ? -11.536 4.254 18.854 1.00 89.25 174 LEU A N 1
ATOM 1277 C CA . LEU A 1 174 ? -10.538 5.186 18.344 1.00 89.25 174 LEU A CA 1
ATOM 1278 C C . LEU A 1 174 ? -10.431 4.993 16.839 1.00 89.25 174 LEU A C 1
ATOM 1280 O O . LEU A 1 174 ? -10.038 3.926 16.380 1.00 89.25 174 LEU A O 1
ATOM 1284 N N . ARG A 1 175 ? -10.779 6.023 16.076 1.00 87.81 175 ARG A N 1
ATOM 1285 C CA . ARG A 1 175 ? -10.739 5.968 14.616 1.00 87.81 175 ARG A CA 1
ATOM 1286 C C . ARG A 1 175 ? -9.404 6.439 14.089 1.00 87.81 175 ARG A C 1
ATOM 1288 O O . ARG A 1 175 ? -8.817 7.367 14.654 1.00 87.81 175 ARG A O 1
ATOM 1295 N N . LEU A 1 176 ? -8.978 5.826 12.990 1.00 86.31 176 LEU A N 1
ATOM 1296 C CA . LEU A 1 176 ? -7.902 6.361 12.180 1.00 86.31 176 LEU A CA 1
ATOM 1297 C C . LEU A 1 176 ? -8.238 7.818 11.797 1.00 86.31 176 LEU A C 1
ATOM 1299 O O . LEU A 1 176 ? -9.368 8.076 11.377 1.00 86.31 176 LEU A O 1
ATOM 1303 N N . PRO A 1 177 ? -7.305 8.773 11.966 1.00 85.31 177 PRO A N 1
ATOM 1304 C CA . PRO A 1 177 ? -7.520 10.158 11.555 1.00 85.31 177 PRO A CA 1
ATOM 1305 C C . PRO A 1 177 ? -7.852 10.244 10.064 1.00 85.31 177 PRO A C 1
ATOM 1307 O O . PRO A 1 177 ? -7.223 9.552 9.261 1.00 85.31 177 PRO A O 1
ATOM 1310 N N . ASP A 1 178 ? -8.813 11.091 9.690 1.00 80.44 178 ASP A N 1
ATOM 1311 C CA . ASP A 1 178 ? -9.279 11.184 8.300 1.00 80.44 178 ASP A CA 1
ATOM 1312 C C . ASP A 1 178 ? -8.127 11.595 7.354 1.00 80.44 178 ASP A C 1
ATOM 1314 O O . ASP A 1 178 ? -8.023 11.086 6.241 1.00 80.44 178 ASP A O 1
ATOM 1318 N N . GLU A 1 179 ? -7.177 12.410 7.829 1.00 81.31 179 GLU A N 1
ATOM 1319 C CA . GLU A 1 179 ? -5.998 12.838 7.069 1.00 81.31 179 GLU A CA 1
ATOM 1320 C C . GLU A 1 179 ? -4.898 11.766 6.927 1.00 81.31 179 GLU A C 1
ATOM 1322 O O . GLU A 1 179 ? -3.868 12.008 6.293 1.00 81.31 179 GLU A O 1
ATOM 1327 N N . ALA A 1 180 ? -5.045 10.591 7.552 1.00 82.75 180 ALA A N 1
ATOM 1328 C CA . ALA A 1 180 ? -3.994 9.572 7.577 1.00 82.75 180 ALA A CA 1
ATOM 1329 C C . ALA A 1 180 ? -3.613 9.084 6.171 1.00 82.75 180 ALA A C 1
ATOM 1331 O O . ALA A 1 180 ? -2.432 8.864 5.902 1.00 82.75 180 ALA A O 1
ATOM 1332 N N . LEU A 1 181 ? -4.602 8.947 5.284 1.00 79.81 181 LEU A N 1
ATOM 1333 C CA . LEU A 1 181 ? -4.436 8.416 3.926 1.00 79.81 181 LEU A CA 1
ATOM 1334 C C . LEU A 1 181 ? -4.131 9.484 2.875 1.00 79.81 181 LEU A C 1
ATOM 1336 O O . LEU A 1 181 ? -3.665 9.140 1.788 1.00 79.81 181 LEU A O 1
ATOM 1340 N N . ASP A 1 182 ? -4.360 10.754 3.204 1.00 77.12 182 ASP A N 1
ATOM 1341 C CA . ASP A 1 182 ? -4.078 11.886 2.318 1.00 77.12 182 ASP A CA 1
ATOM 1342 C C . ASP A 1 182 ? -2.602 12.287 2.342 1.00 77.12 182 ASP A C 1
ATOM 1344 O O . ASP A 1 182 ? -2.147 13.050 1.488 1.00 77.12 182 ASP A O 1
ATOM 1348 N N . ARG A 1 183 ? -1.830 11.749 3.295 1.00 77.50 183 ARG A N 1
ATOM 1349 C CA . ARG A 1 183 ? -0.398 12.016 3.394 1.00 77.50 183 ARG A CA 1
ATOM 1350 C C . ARG A 1 183 ? 0.328 11.565 2.138 1.00 77.50 183 ARG A C 1
ATOM 1352 O O . ARG A 1 183 ? 0.312 10.391 1.768 1.00 77.50 183 ARG A O 1
ATOM 1359 N N . ARG A 1 184 ? 1.041 12.508 1.537 1.00 73.19 184 ARG A N 1
ATOM 1360 C CA . ARG A 1 184 ? 2.011 12.306 0.464 1.00 73.19 184 ARG A CA 1
ATOM 1361 C C . ARG A 1 184 ? 3.340 12.859 0.948 1.00 73.19 184 ARG A C 1
ATOM 1363 O O . ARG A 1 184 ? 3.375 13.751 1.789 1.00 73.19 184 ARG A O 1
ATOM 1370 N N . GLY A 1 185 ? 4.432 12.287 0.476 1.00 64.88 185 GLY A N 1
ATOM 1371 C CA . GLY A 1 185 ? 5.747 12.740 0.894 1.00 64.88 185 GLY A CA 1
ATOM 1372 C C . GLY A 1 185 ? 6.860 11.977 0.213 1.00 64.88 185 GLY A C 1
ATOM 1373 O O . GLY A 1 185 ? 6.624 10.999 -0.505 1.00 64.88 185 GLY A O 1
ATOM 1374 N N . ASP A 1 186 ? 8.075 12.444 0.471 1.00 65.31 186 ASP A N 1
ATOM 1375 C CA . ASP A 1 186 ? 9.278 11.844 -0.073 1.00 65.31 186 ASP A CA 1
ATOM 1376 C C . ASP A 1 186 ? 9.451 10.409 0.404 1.00 65.31 186 ASP A C 1
ATOM 1378 O O . ASP A 1 186 ? 9.249 10.059 1.570 1.00 65.31 186 ASP A O 1
ATOM 1382 N N . VAL A 1 187 ? 9.877 9.568 -0.529 1.00 69.25 187 VAL A N 1
ATOM 1383 C CA . VAL A 1 187 ? 10.302 8.212 -0.222 1.00 69.25 187 VAL A CA 1
ATOM 1384 C C . VAL A 1 187 ? 11.826 8.257 -0.122 1.00 69.25 187 VAL A C 1
ATOM 1386 O O . VAL A 1 187 ? 12.478 8.481 -1.141 1.00 69.25 187 VAL A O 1
ATOM 1389 N N . PRO A 1 188 ? 12.440 8.020 1.051 1.00 64.62 188 PRO A N 1
ATOM 1390 C CA . PRO A 1 188 ? 13.893 8.142 1.208 1.00 64.62 188 PRO A CA 1
ATOM 1391 C C . PRO A 1 188 ? 14.690 7.129 0.366 1.00 64.62 188 PRO A C 1
ATOM 1393 O O . PRO A 1 188 ? 15.897 7.279 0.196 1.00 64.62 188 PRO A O 1
ATOM 1396 N N . VAL A 1 189 ? 14.005 6.145 -0.229 1.00 65.44 189 VAL A N 1
ATOM 1397 C CA . VAL A 1 189 ? 14.555 5.130 -1.136 1.00 65.44 189 VAL A CA 1
ATOM 1398 C C . VAL A 1 189 ? 15.219 5.716 -2.390 1.00 65.44 189 VAL A C 1
ATOM 1400 O O . VAL A 1 189 ? 16.004 5.027 -3.032 1.00 65.44 189 VAL A O 1
ATOM 1403 N N . GLN A 1 190 ? 14.937 6.974 -2.758 1.00 63.75 190 GLN A N 1
ATOM 1404 C CA . GLN A 1 190 ? 15.472 7.590 -3.981 1.00 63.75 190 GLN A CA 1
ATOM 1405 C C . GLN A 1 190 ? 17.005 7.601 -4.027 1.00 63.75 190 GLN A C 1
ATOM 1407 O O . GLN A 1 190 ? 17.580 7.404 -5.091 1.00 63.75 190 GLN A O 1
ATOM 1412 N N . SER A 1 191 ? 17.665 7.779 -2.879 1.00 65.19 191 SER A N 1
ATOM 1413 C CA . SER A 1 191 ? 19.130 7.741 -2.781 1.00 65.19 191 SER A CA 1
ATOM 1414 C C . SER A 1 191 ? 19.703 6.317 -2.771 1.00 65.19 191 SER A C 1
ATOM 1416 O O . SER A 1 191 ? 20.891 6.129 -3.032 1.00 65.19 191 SER A O 1
ATOM 1418 N N . ALA A 1 192 ? 18.869 5.314 -2.480 1.00 73.12 192 ALA A N 1
ATOM 1419 C CA . ALA A 1 192 ? 19.241 3.903 -2.435 1.00 73.12 192 ALA A CA 1
ATOM 1420 C C . ALA A 1 192 ? 18.992 3.174 -3.768 1.00 73.12 192 ALA A C 1
ATOM 1422 O O . ALA A 1 192 ? 19.650 2.173 -4.056 1.00 73.12 192 ALA A O 1
ATOM 1423 N N . ILE A 1 193 ? 18.066 3.666 -4.599 1.00 81.38 193 ILE A N 1
ATOM 1424 C CA . ILE A 1 193 ? 17.797 3.102 -5.925 1.00 81.38 193 ILE A CA 1
ATOM 1425 C C . ILE A 1 193 ? 18.848 3.595 -6.911 1.00 81.38 193 ILE A C 1
ATOM 1427 O O . ILE A 1 193 ? 19.038 4.792 -7.091 1.00 81.38 193 ILE A O 1
ATOM 1431 N N . ARG A 1 194 ? 19.479 2.642 -7.596 1.00 80.75 194 ARG A N 1
ATOM 1432 C CA . ARG A 1 194 ? 20.422 2.880 -8.693 1.00 80.75 194 ARG A CA 1
ATOM 1433 C C . ARG A 1 194 ? 19.766 2.473 -10.009 1.00 80.75 194 ARG A C 1
ATOM 1435 O O . ARG A 1 194 ? 19.733 1.273 -10.296 1.00 80.75 194 ARG A O 1
ATOM 1442 N N . PRO A 1 195 ? 19.186 3.408 -10.784 1.00 79.25 195 PRO A N 1
ATOM 1443 C CA . PRO A 1 195 ? 18.541 3.095 -12.060 1.00 79.25 195 PRO A CA 1
ATOM 1444 C C . PRO A 1 195 ? 19.461 2.336 -13.020 1.00 79.25 195 PRO A C 1
ATOM 1446 O O . PRO A 1 195 ? 19.013 1.458 -13.749 1.00 79.25 195 PRO A O 1
ATOM 1449 N N . GLU A 1 196 ? 20.753 2.623 -12.971 1.00 77.62 196 GLU A N 1
ATOM 1450 C CA . GLU A 1 196 ? 21.827 1.995 -13.735 1.00 77.62 196 GLU A CA 1
ATOM 1451 C C . GLU A 1 196 ? 22.242 0.591 -13.251 1.00 77.62 196 GLU A C 1
ATOM 1453 O O . GLU A 1 196 ? 23.291 0.105 -13.666 1.00 77.62 196 GLU A O 1
ATOM 1458 N N . SER A 1 197 ? 21.453 -0.078 -12.396 1.00 77.25 197 SER A N 1
ATOM 1459 C CA . SER A 1 197 ? 21.718 -1.471 -11.997 1.00 77.25 197 SER A CA 1
ATOM 1460 C C . SER A 1 197 ? 21.938 -2.370 -13.218 1.00 77.25 197 SER A C 1
ATOM 1462 O O . SER A 1 197 ? 21.132 -2.389 -14.151 1.00 77.25 197 SER A O 1
ATOM 1464 N N . GLU A 1 198 ? 23.028 -3.141 -13.184 1.00 79.69 198 GLU A N 1
ATOM 1465 C CA . GLU A 1 198 ? 23.416 -4.067 -14.254 1.00 79.69 198 GLU A CA 1
ATOM 1466 C C . GLU A 1 198 ? 22.457 -5.258 -14.373 1.00 79.69 198 GLU A C 1
ATOM 1468 O O . GLU A 1 198 ? 22.430 -5.935 -15.404 1.00 79.69 198 GLU A O 1
ATOM 1473 N N . ARG A 1 199 ? 21.657 -5.547 -13.336 1.00 91.50 199 ARG A N 1
ATOM 1474 C CA . ARG A 1 199 ? 20.744 -6.685 -13.381 1.00 91.50 199 ARG A CA 1
ATOM 1475 C C . ARG A 1 199 ? 19.564 -6.390 -14.288 1.00 91.50 199 ARG A C 1
ATOM 1477 O O . ARG A 1 199 ? 18.772 -5.472 -14.058 1.00 91.50 199 ARG A O 1
ATOM 1484 N N . THR A 1 200 ? 19.390 -7.268 -15.266 1.00 93.38 200 THR A N 1
ATOM 1485 C CA . THR A 1 200 ? 18.240 -7.268 -16.160 1.00 93.38 200 THR A CA 1
ATOM 1486 C C . THR A 1 200 ? 17.458 -8.575 -16.063 1.00 93.38 200 THR A C 1
ATOM 1488 O O . THR A 1 200 ? 17.976 -9.629 -15.686 1.00 93.38 200 THR A O 1
ATOM 1491 N N . VAL A 1 201 ? 16.170 -8.513 -16.395 1.00 94.56 201 VAL A N 1
ATOM 1492 C CA . VAL A 1 201 ? 15.319 -9.691 -16.595 1.00 94.56 201 VAL A CA 1
ATOM 1493 C C . VAL A 1 201 ? 14.732 -9.631 -17.997 1.00 94.56 201 VAL A C 1
ATOM 1495 O O . VAL A 1 201 ? 14.202 -8.605 -18.425 1.00 94.56 201 VAL A O 1
ATOM 1498 N N . ARG A 1 202 ? 14.811 -10.747 -18.722 1.00 92.94 202 ARG A N 1
ATOM 1499 C CA . ARG A 1 202 ? 14.335 -10.837 -20.103 1.00 92.94 202 ARG A CA 1
ATOM 1500 C C . ARG A 1 202 ? 12.822 -11.054 -20.174 1.00 92.94 202 ARG A C 1
ATOM 1502 O O . ARG A 1 202 ? 12.292 -11.993 -19.580 1.00 92.94 202 ARG A O 1
ATOM 1509 N N . ALA A 1 203 ? 12.145 -10.241 -20.979 1.00 90.31 203 ALA A N 1
ATOM 1510 C CA . ALA A 1 203 ? 10.726 -10.336 -21.301 1.00 90.31 203 ALA A CA 1
ATOM 1511 C C . ALA A 1 203 ? 10.545 -10.355 -22.828 1.00 90.31 203 ALA A C 1
ATOM 1513 O O . ALA A 1 203 ? 10.510 -9.315 -23.482 1.00 90.31 203 ALA A O 1
ATOM 1514 N N . GLY A 1 204 ? 10.456 -11.546 -23.428 1.00 87.75 204 GLY A N 1
ATOM 1515 C CA . GLY A 1 204 ? 10.419 -11.643 -24.891 1.00 87.75 204 GLY A CA 1
ATOM 1516 C C . GLY A 1 204 ? 11.780 -11.322 -25.504 1.00 87.75 204 GLY A C 1
ATOM 1517 O O . GLY A 1 204 ? 12.804 -11.931 -25.171 1.00 87.75 204 GLY A O 1
ATOM 1518 N N . GLN A 1 205 ? 11.765 -10.354 -26.412 1.00 88.81 205 GLN A N 1
ATOM 1519 C CA . GLN A 1 205 ? 12.954 -9.766 -27.025 1.00 88.81 205 GLN A CA 1
ATOM 1520 C C . GLN A 1 205 ? 13.546 -8.606 -26.212 1.00 88.81 205 GLN A C 1
ATOM 1522 O O . GLN A 1 205 ? 14.628 -8.137 -26.542 1.00 88.81 205 GLN A O 1
ATOM 1527 N N . HIS A 1 206 ? 12.865 -8.180 -25.146 1.00 90.81 206 HIS A N 1
ATOM 1528 C CA . HIS A 1 206 ? 13.223 -7.000 -24.365 1.00 90.81 206 HIS A CA 1
ATOM 1529 C C . HIS A 1 206 ? 13.977 -7.374 -23.087 1.00 90.81 206 HIS A C 1
ATOM 1531 O O . HIS A 1 206 ? 13.676 -8.392 -22.455 1.00 90.81 206 HIS A O 1
ATOM 1537 N N . GLU A 1 207 ? 14.918 -6.529 -22.675 1.00 91.94 207 GLU A N 1
ATOM 1538 C CA . GLU A 1 207 ? 15.613 -6.628 -21.389 1.00 91.94 207 GLU A CA 1
ATOM 1539 C C . GLU A 1 207 ? 15.146 -5.504 -20.465 1.00 91.94 207 GLU A C 1
ATOM 1541 O O . GLU A 1 207 ? 15.139 -4.334 -20.838 1.00 91.94 207 GLU A O 1
ATOM 1546 N N . ILE A 1 208 ? 14.713 -5.870 -19.259 1.00 92.12 208 ILE A N 1
ATOM 1547 C CA . ILE A 1 208 ? 14.169 -4.936 -18.273 1.00 92.12 208 ILE A CA 1
ATOM 1548 C C . ILE A 1 208 ? 15.206 -4.732 -17.175 1.00 92.12 208 ILE A C 1
ATOM 1550 O O . ILE A 1 208 ? 15.509 -5.683 -16.455 1.00 92.12 208 ILE A O 1
ATOM 1554 N N . GLY A 1 209 ? 15.705 -3.505 -17.014 1.00 91.81 209 GLY A N 1
ATOM 1555 C CA . GLY A 1 209 ? 16.599 -3.143 -15.910 1.00 91.81 209 GLY A CA 1
ATOM 1556 C C . GLY A 1 209 ? 15.861 -3.105 -14.571 1.00 91.81 209 GLY A C 1
ATOM 1557 O O . GLY A 1 209 ? 14.874 -2.377 -14.420 1.00 91.81 209 GLY A O 1
ATOM 1558 N N . VAL A 1 210 ? 16.340 -3.867 -13.584 1.00 93.88 210 VAL A N 1
ATOM 1559 C CA . VAL A 1 210 ? 15.691 -3.982 -12.265 1.00 93.88 210 VAL A CA 1
ATOM 1560 C C . VAL A 1 210 ? 15.735 -2.647 -11.517 1.00 93.88 210 VAL A C 1
ATOM 1562 O O . VAL A 1 210 ? 14.730 -2.248 -10.934 1.00 93.88 210 VAL A O 1
ATOM 1565 N N . GLY A 1 211 ? 16.835 -1.895 -11.621 1.00 90.88 211 GLY A N 1
ATOM 1566 C CA . GLY A 1 211 ? 16.955 -0.561 -11.024 1.00 90.88 211 GLY A CA 1
ATOM 1567 C C . GLY A 1 211 ? 15.972 0.463 -11.595 1.00 90.88 211 GLY A C 1
ATOM 1568 O O . GLY A 1 211 ? 15.353 1.223 -10.850 1.00 90.88 211 GLY A O 1
ATOM 1569 N N . ARG A 1 212 ? 15.745 0.446 -12.913 1.00 89.62 212 ARG A N 1
ATOM 1570 C CA . ARG A 1 212 ? 14.746 1.309 -13.574 1.00 89.62 212 ARG A CA 1
ATOM 1571 C C . ARG A 1 212 ? 13.323 0.934 -13.171 1.00 89.62 212 ARG A C 1
ATOM 1573 O O . ARG A 1 212 ? 12.491 1.813 -12.952 1.00 89.62 212 ARG A O 1
ATOM 1580 N N . LEU A 1 213 ? 13.047 -0.361 -13.016 1.00 92.25 213 LEU A N 1
ATOM 1581 C CA . LEU A 1 213 ? 11.766 -0.828 -12.493 1.00 92.25 213 LEU A CA 1
ATOM 1582 C C . LEU A 1 213 ? 11.558 -0.398 -11.033 1.00 92.25 213 LEU A C 1
ATOM 1584 O O . LEU A 1 213 ? 10.472 0.071 -10.696 1.00 92.25 213 LEU A O 1
ATOM 1588 N N . ALA A 1 214 ? 12.588 -0.504 -10.189 1.00 90.62 214 ALA A N 1
ATOM 1589 C CA . ALA A 1 214 ? 12.545 -0.038 -8.805 1.00 90.62 214 ALA A CA 1
ATOM 1590 C C . ALA A 1 214 ? 12.282 1.472 -8.734 1.00 90.62 214 ALA A C 1
ATOM 1592 O O . ALA A 1 214 ? 11.431 1.912 -7.964 1.00 90.62 214 ALA A O 1
ATOM 1593 N N . TRP A 1 215 ? 12.929 2.263 -9.594 1.00 87.69 215 TRP A N 1
ATOM 1594 C CA . TRP A 1 215 ? 12.708 3.708 -9.683 1.00 87.69 215 TRP A CA 1
ATOM 1595 C C . TRP A 1 215 ? 11.249 4.044 -10.040 1.00 87.69 215 TRP A C 1
ATOM 1597 O O . TRP A 1 215 ? 10.622 4.896 -9.407 1.00 87.69 215 TRP A O 1
ATOM 1607 N N . LEU A 1 216 ? 10.655 3.328 -11.004 1.00 87.12 216 LEU A N 1
ATOM 1608 C CA . LEU A 1 216 ? 9.240 3.499 -11.364 1.00 87.12 216 LEU A CA 1
ATOM 1609 C C . LEU A 1 216 ? 8.300 3.058 -10.234 1.00 87.12 216 LEU A C 1
ATOM 1611 O O . LEU A 1 216 ? 7.273 3.693 -9.995 1.00 87.12 216 LEU A O 1
ATOM 1615 N N . ALA A 1 217 ? 8.649 1.997 -9.508 1.00 88.00 217 ALA A N 1
ATOM 1616 C CA . ALA A 1 217 ? 7.889 1.550 -8.348 1.00 88.00 217 ALA A CA 1
ATOM 1617 C C . ALA A 1 217 ? 7.958 2.568 -7.193 1.00 88.00 217 ALA A C 1
ATOM 1619 O O . ALA A 1 217 ? 6.934 2.853 -6.576 1.00 88.00 217 ALA A O 1
ATOM 1620 N N . ALA A 1 218 ? 9.108 3.211 -6.963 1.00 85.12 218 ALA A N 1
ATOM 1621 C CA . ALA A 1 218 ? 9.234 4.300 -5.993 1.00 85.12 218 ALA A CA 1
ATOM 1622 C C . ALA A 1 218 ? 8.316 5.485 -6.328 1.00 85.12 218 ALA A C 1
ATOM 1624 O O . ALA A 1 218 ? 7.750 6.108 -5.430 1.00 85.12 218 ALA A O 1
ATOM 1625 N N . ARG A 1 219 ? 8.065 5.750 -7.618 1.00 80.00 219 ARG A N 1
ATOM 1626 C CA . ARG A 1 219 ? 7.062 6.745 -8.024 1.00 80.00 219 ARG A CA 1
ATOM 1627 C C . ARG A 1 219 ? 5.639 6.378 -7.638 1.00 80.00 219 ARG A C 1
ATOM 1629 O O . ARG A 1 219 ? 4.856 7.269 -7.308 1.00 80.00 219 ARG A O 1
ATOM 1636 N N . MET A 1 220 ? 5.305 5.091 -7.639 1.00 81.31 220 MET A N 1
ATOM 1637 C CA . MET A 1 220 ? 4.017 4.640 -7.120 1.00 81.31 220 MET A CA 1
ATOM 1638 C C . MET A 1 220 ? 3.914 4.872 -5.617 1.00 81.31 220 MET A C 1
ATOM 1640 O O . MET A 1 220 ? 2.865 5.313 -5.169 1.00 81.31 220 MET A O 1
ATOM 1644 N N . LEU A 1 221 ? 4.978 4.637 -4.847 1.00 81.06 221 LEU A N 1
ATOM 1645 C CA . LEU A 1 221 ? 4.967 4.823 -3.391 1.00 81.06 221 LEU A CA 1
ATOM 1646 C C . LEU A 1 221 ? 4.641 6.260 -2.960 1.00 81.06 221 LEU A C 1
ATOM 1648 O O . LEU A 1 221 ? 3.973 6.450 -1.948 1.00 81.06 221 LEU A O 1
ATOM 1652 N N . VAL A 1 222 ? 5.084 7.259 -3.731 1.00 75.88 222 VAL A N 1
ATOM 1653 C CA . VAL A 1 222 ? 4.766 8.680 -3.486 1.00 75.88 222 VAL A CA 1
ATOM 1654 C C . VAL A 1 222 ? 3.305 8.986 -3.831 1.00 75.88 222 VAL A C 1
ATOM 1656 O O . VAL A 1 222 ? 2.620 9.698 -3.104 1.00 75.88 222 VAL A O 1
ATOM 1659 N N . ARG A 1 223 ? 2.825 8.457 -4.963 1.00 70.88 223 ARG A N 1
ATOM 1660 C CA . ARG A 1 223 ? 1.531 8.822 -5.571 1.00 70.88 223 ARG A CA 1
ATOM 1661 C C . ARG A 1 223 ? 0.365 7.919 -5.175 1.00 70.88 223 ARG A C 1
ATOM 1663 O O . ARG A 1 223 ? -0.760 8.149 -5.622 1.00 70.88 223 ARG A O 1
ATOM 1670 N N . SER A 1 224 ? 0.639 6.861 -4.423 1.00 71.88 224 SER A N 1
ATOM 1671 C CA . SER A 1 224 ? -0.370 5.967 -3.856 1.00 71.88 224 SER A CA 1
ATOM 1672 C C . SER A 1 224 ? -1.232 6.733 -2.865 1.00 71.88 224 SER A C 1
ATOM 1674 O O . SER A 1 224 ? -0.740 7.570 -2.118 1.00 71.88 224 SER A O 1
ATOM 1676 N N . ALA A 1 225 ? -2.541 6.540 -2.956 1.00 64.69 225 ALA A N 1
ATOM 1677 C CA . ALA A 1 225 ? -3.523 7.253 -2.160 1.00 64.69 225 ALA A CA 1
ATOM 1678 C C . ALA A 1 225 ? -4.724 6.345 -1.907 1.00 64.69 225 ALA A C 1
ATOM 1680 O O . ALA A 1 225 ? -5.076 5.506 -2.743 1.00 64.69 225 ALA A O 1
ATOM 1681 N N . GLY A 1 226 ? -5.368 6.559 -0.763 1.00 68.50 226 GLY A N 1
ATOM 1682 C CA . GLY A 1 226 ? -6.479 5.736 -0.305 1.00 68.50 226 GLY A CA 1
ATOM 1683 C C . GLY A 1 226 ? -6.027 4.478 0.435 1.00 68.50 226 GLY A C 1
ATOM 1684 O O . GLY A 1 226 ? -4.844 4.185 0.579 1.00 68.50 226 GLY A O 1
ATOM 1685 N N . CYS A 1 227 ? -6.995 3.731 0.949 1.00 64.75 227 CYS A N 1
ATOM 1686 C CA . CYS A 1 227 ? -6.754 2.648 1.903 1.00 64.75 227 CYS A CA 1
ATOM 1687 C C . CYS A 1 227 ? -6.225 1.354 1.298 1.00 64.75 227 CYS A C 1
ATOM 1689 O O . CYS A 1 227 ? -5.592 0.563 1.989 1.00 64.75 227 CYS A O 1
ATOM 1691 N N . THR A 1 228 ? -6.497 1.119 0.014 1.00 70.94 228 THR A N 1
ATOM 1692 C CA . THR A 1 228 ? -6.082 -0.119 -0.648 1.00 70.94 228 THR A CA 1
ATOM 1693 C C . THR A 1 228 ? -4.609 -0.078 -1.017 1.00 70.94 228 THR A C 1
ATOM 1695 O O . THR A 1 228 ? -3.938 -1.103 -0.945 1.00 70.94 228 THR A O 1
ATOM 1698 N N .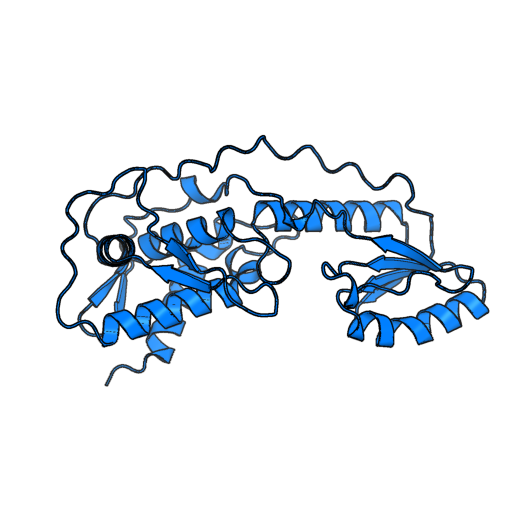 HIS A 1 229 ? -4.114 1.105 -1.381 1.00 77.94 229 HIS A N 1
ATOM 1699 C CA . HIS A 1 229 ? -2.720 1.386 -1.688 1.00 77.94 229 HIS A CA 1
ATOM 1700 C C . HIS A 1 229 ? -2.367 2.746 -1.052 1.00 77.94 229 HIS A C 1
ATOM 1702 O O . HIS A 1 229 ? -2.409 3.763 -1.749 1.00 77.94 229 HIS A O 1
ATOM 1708 N N . PRO A 1 230 ? -2.091 2.806 0.264 1.00 81.25 230 PRO A N 1
ATOM 1709 C CA . PRO A 1 230 ? -1.637 4.042 0.896 1.00 81.25 230 PRO A CA 1
ATOM 1710 C C . PRO A 1 230 ? -0.283 4.466 0.317 1.00 81.25 230 PRO A C 1
ATOM 1712 O O . PRO A 1 230 ? 0.458 3.635 -0.199 1.00 81.25 230 PRO A O 1
ATOM 1715 N N . SER A 1 231 ? 0.067 5.750 0.398 1.00 84.19 231 SER A N 1
ATOM 1716 C CA . SER A 1 231 ? 1.445 6.170 0.121 1.00 84.19 231 SER A CA 1
ATOM 1717 C C . SER A 1 231 ? 2.407 5.572 1.154 1.00 84.19 231 SER A C 1
ATOM 1719 O O . SER A 1 231 ? 2.004 5.128 2.238 1.00 84.19 231 SER A O 1
ATOM 1721 N N . TRP A 1 232 ? 3.710 5.615 0.873 1.00 86.81 232 TRP A N 1
ATOM 1722 C CA . TRP A 1 232 ? 4.706 5.255 1.884 1.00 86.81 232 TRP A CA 1
ATOM 1723 C C . TRP A 1 232 ? 4.622 6.158 3.125 1.00 86.81 232 TRP A C 1
ATOM 1725 O O . TRP A 1 232 ? 4.672 5.671 4.252 1.00 86.81 232 TRP A O 1
ATOM 1735 N N . SER A 1 233 ? 4.427 7.464 2.927 1.00 84.62 233 SER A N 1
ATOM 1736 C CA . SER A 1 233 ? 4.278 8.424 4.027 1.00 84.62 233 SER A CA 1
ATOM 1737 C C . SER A 1 233 ? 3.037 8.128 4.878 1.00 84.62 233 SER A C 1
ATOM 1739 O O . SER A 1 233 ? 3.112 8.116 6.107 1.00 84.62 233 SER A O 1
ATOM 1741 N N . ALA A 1 234 ? 1.910 7.807 4.236 1.00 85.56 234 ALA A N 1
ATOM 1742 C CA . ALA A 1 234 ? 0.692 7.374 4.911 1.00 85.56 234 ALA A CA 1
ATOM 1743 C C . ALA A 1 234 ? 0.915 6.062 5.678 1.00 85.56 234 ALA A C 1
ATOM 1745 O O . ALA A 1 234 ? 0.516 5.958 6.832 1.00 85.56 234 ALA A O 1
ATOM 1746 N N . THR A 1 235 ? 1.618 5.091 5.085 1.00 87.94 235 THR A N 1
ATOM 1747 C CA . THR A 1 235 ? 1.981 3.828 5.752 1.00 87.94 235 THR A CA 1
ATOM 1748 C C . THR A 1 235 ? 2.769 4.090 7.037 1.00 87.94 235 THR A C 1
ATOM 1750 O O . THR A 1 235 ? 2.393 3.592 8.096 1.00 87.94 235 THR A O 1
ATOM 1753 N N . GLN A 1 236 ? 3.828 4.904 6.966 1.00 87.00 236 GLN A N 1
ATOM 1754 C CA . GLN A 1 236 ? 4.649 5.240 8.134 1.00 87.00 236 GLN A CA 1
ATOM 1755 C C . GLN A 1 236 ? 3.842 5.972 9.207 1.00 87.00 236 GLN A C 1
ATOM 1757 O O . GLN A 1 236 ? 3.987 5.688 10.393 1.00 87.00 236 GLN A O 1
ATOM 1762 N N . TYR A 1 237 ? 2.974 6.896 8.797 1.00 86.31 237 TYR A N 1
ATOM 1763 C CA . TYR A 1 237 ? 2.093 7.597 9.719 1.00 86.31 237 TYR A CA 1
ATOM 1764 C C . TYR A 1 237 ? 1.140 6.642 10.442 1.00 86.31 237 TYR A C 1
ATOM 1766 O O . TYR A 1 237 ? 1.009 6.716 11.661 1.00 86.31 237 TYR A O 1
ATOM 1774 N N . ILE A 1 238 ? 0.480 5.755 9.694 1.00 87.75 238 ILE A N 1
ATOM 1775 C CA . ILE A 1 238 ? -0.487 4.788 10.222 1.00 87.75 238 ILE A CA 1
ATOM 1776 C C . ILE A 1 238 ? 0.191 3.847 11.219 1.00 87.75 238 ILE A C 1
ATOM 1778 O O . ILE A 1 238 ? -0.357 3.614 12.294 1.00 87.75 238 ILE A O 1
ATOM 1782 N N . GLU A 1 239 ? 1.387 3.350 10.892 1.00 88.56 239 GLU A N 1
ATOM 1783 C CA . GLU A 1 239 ? 2.185 2.509 11.789 1.00 88.56 239 GLU A CA 1
ATOM 1784 C C . GLU A 1 239 ? 2.533 3.256 13.084 1.00 88.56 239 GLU A C 1
ATOM 1786 O O . GLU A 1 239 ? 2.197 2.792 14.170 1.00 88.56 239 GLU A O 1
ATOM 1791 N N . GLN A 1 240 ? 3.112 4.457 12.983 1.00 87.38 240 GLN A N 1
ATOM 1792 C CA . GLN A 1 240 ? 3.482 5.263 14.152 1.00 87.38 240 GLN A CA 1
ATOM 1793 C C . GLN A 1 240 ? 2.273 5.632 15.017 1.00 87.38 240 GLN A C 1
ATOM 1795 O O . GLN A 1 240 ? 2.361 5.660 16.246 1.00 87.38 240 GLN A O 1
ATOM 1800 N N . TRP A 1 241 ? 1.138 5.933 14.386 1.00 87.56 241 TRP A N 1
ATOM 1801 C CA . TRP A 1 241 ? -0.105 6.226 15.084 1.00 87.56 241 TRP A CA 1
ATOM 1802 C C . TRP A 1 241 ? -0.634 4.996 15.822 1.00 87.56 241 TRP A C 1
ATOM 1804 O O . TRP A 1 241 ? -0.984 5.102 17.000 1.00 87.56 241 TRP A O 1
ATOM 1814 N N . LEU A 1 242 ? -0.650 3.833 15.166 1.00 87.62 242 LEU A N 1
ATOM 1815 C CA . LEU A 1 242 ? -1.083 2.579 15.775 1.00 87.62 242 LEU A CA 1
ATOM 1816 C C . LEU A 1 242 ? -0.178 2.213 16.956 1.00 87.62 242 LEU A C 1
ATOM 1818 O O . LEU A 1 242 ? -0.688 1.926 18.038 1.00 87.62 242 LEU A O 1
ATOM 1822 N N . ASP A 1 243 ? 1.141 2.315 16.793 1.00 87.12 243 ASP A N 1
ATOM 1823 C CA . ASP A 1 243 ? 2.110 2.084 17.866 1.00 87.12 243 ASP A CA 1
ATOM 1824 C C . ASP A 1 243 ? 1.872 3.020 19.052 1.00 87.12 243 ASP A C 1
ATOM 1826 O O . ASP A 1 243 ? 1.830 2.578 20.202 1.00 87.12 243 ASP A O 1
ATOM 1830 N N . ALA A 1 244 ? 1.645 4.310 18.796 1.00 85.50 244 ALA A N 1
ATOM 1831 C CA . ALA A 1 244 ? 1.361 5.279 19.847 1.00 85.50 244 ALA A CA 1
ATOM 1832 C C . ALA A 1 244 ? 0.055 4.959 20.596 1.00 85.50 244 ALA A C 1
ATOM 1834 O O . ALA A 1 244 ? 0.004 5.077 21.823 1.00 85.50 244 ALA A O 1
ATOM 1835 N N . VAL A 1 245 ? -0.992 4.526 19.885 1.00 85.44 245 VAL A N 1
ATOM 1836 C CA . VAL A 1 245 ? -2.262 4.099 20.489 1.00 85.44 245 VAL A CA 1
ATOM 1837 C C . VAL A 1 245 ? -2.070 2.838 21.329 1.00 85.44 245 VAL A C 1
ATOM 1839 O O . VAL A 1 245 ? -2.522 2.796 22.476 1.00 85.44 245 VAL A O 1
ATOM 1842 N N . LEU A 1 246 ? -1.372 1.830 20.802 1.00 84.88 246 LEU A N 1
ATOM 1843 C CA . LEU A 1 246 ? -1.102 0.580 21.508 1.00 84.88 246 LEU A CA 1
ATOM 1844 C C . LEU A 1 246 ? -0.270 0.826 22.772 1.00 84.88 246 LEU A C 1
ATOM 1846 O O . LEU A 1 246 ? -0.646 0.349 23.845 1.00 84.88 246 LEU A O 1
ATOM 1850 N N . LEU A 1 247 ? 0.784 1.641 22.690 1.00 84.75 247 LEU A N 1
ATOM 1851 C CA . LEU A 1 247 ? 1.608 2.021 23.840 1.00 84.75 247 LEU A CA 1
ATOM 1852 C C . LEU A 1 247 ? 0.802 2.782 24.902 1.00 84.75 247 LEU A C 1
ATOM 1854 O O . LEU A 1 247 ? 0.890 2.453 26.085 1.00 84.7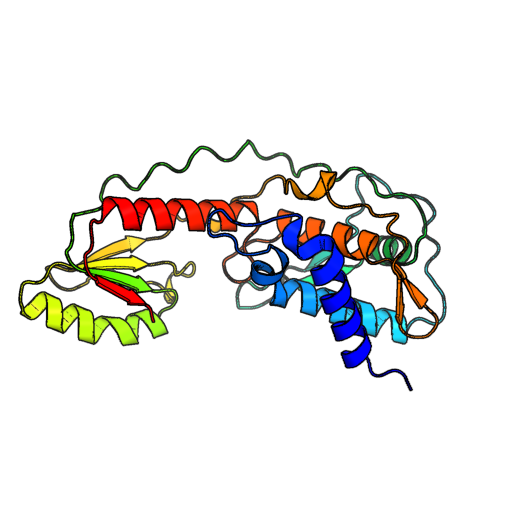5 247 LEU A O 1
ATOM 1858 N N . ALA A 1 248 ? -0.015 3.758 24.496 1.00 83.94 248 ALA A N 1
ATOM 1859 C CA . ALA A 1 248 ? -0.823 4.556 25.418 1.00 83.94 248 ALA A CA 1
ATOM 1860 C C . ALA A 1 248 ? -1.992 3.770 26.042 1.00 83.94 248 ALA A C 1
ATOM 1862 O O . ALA A 1 248 ? -2.443 4.095 27.142 1.00 83.94 248 ALA A O 1
ATOM 1863 N N . SER A 1 249 ? -2.487 2.726 25.369 1.00 82.50 249 SER A N 1
ATOM 1864 C CA . SER A 1 249 ? -3.601 1.907 25.865 1.00 82.50 249 SER A CA 1
ATOM 1865 C C . SER A 1 249 ? -3.247 1.119 27.130 1.00 82.50 249 SER A C 1
ATOM 1867 O O . SER A 1 249 ? -4.137 0.811 27.931 1.00 82.50 249 SER A O 1
ATOM 1869 N N . HIS A 1 250 ? -1.956 0.802 27.316 1.00 80.00 250 HIS A N 1
ATOM 1870 C CA . HIS A 1 250 ? -1.450 -0.116 28.340 1.00 80.00 250 HIS A CA 1
ATOM 1871 C C . HIS A 1 250 ? -2.224 -1.450 28.396 1.00 80.00 250 HIS A C 1
ATOM 1873 O O . HIS A 1 250 ? -2.356 -2.063 29.463 1.00 80.00 250 HIS A O 1
ATOM 1879 N N . SER A 1 251 ? -2.768 -1.894 27.259 1.00 81.81 251 SER A N 1
ATOM 1880 C CA . SER A 1 251 ? -3.546 -3.124 27.182 1.00 81.81 251 SER A CA 1
ATOM 1881 C C . SER A 1 251 ? -2.685 -4.356 27.437 1.00 81.81 251 SER A C 1
ATOM 1883 O O . SER A 1 251 ? -1.523 -4.433 27.048 1.00 81.81 251 SER A O 1
ATOM 1885 N N . ARG A 1 252 ? -3.276 -5.338 28.122 1.00 84.94 252 ARG A N 1
ATOM 1886 C CA . ARG A 1 252 ? -2.649 -6.627 28.449 1.00 84.94 252 ARG A CA 1
ATOM 1887 C C . ARG A 1 252 ? -3.041 -7.729 27.466 1.00 84.94 252 ARG A C 1
ATOM 1889 O O . ARG A 1 252 ? -2.404 -8.776 27.455 1.00 84.94 252 ARG A O 1
ATOM 1896 N N . GLY A 1 253 ? -4.089 -7.502 26.677 1.00 85.25 253 GLY A N 1
ATOM 1897 C CA . GLY A 1 253 ? -4.529 -8.376 25.597 1.00 85.25 253 GLY A CA 1
ATOM 1898 C C . GLY A 1 253 ? -4.773 -7.582 24.319 1.00 85.25 253 GLY A C 1
ATOM 1899 O O . GLY A 1 253 ? -5.339 -6.488 24.373 1.00 85.25 253 GLY A O 1
ATOM 1900 N N . LEU A 1 254 ? -4.348 -8.152 23.193 1.00 88.62 254 LEU A N 1
ATOM 1901 C CA . LEU A 1 254 ? -4.589 -7.638 21.851 1.00 88.62 254 LEU A CA 1
ATOM 1902 C C . LEU A 1 254 ? -5.487 -8.625 21.098 1.00 88.62 254 LEU A C 1
ATOM 1904 O O . LEU A 1 254 ? -5.177 -9.815 21.034 1.00 88.62 254 LEU A O 1
ATOM 1908 N N . LEU A 1 255 ? -6.591 -8.132 20.543 1.00 87.12 255 LEU A N 1
ATOM 1909 C CA . LEU A 1 255 ? -7.485 -8.881 19.667 1.00 87.12 255 LEU A CA 1
ATOM 1910 C C . LEU A 1 255 ? -7.338 -8.353 18.239 1.00 87.12 255 LEU A C 1
ATOM 1912 O O . LEU A 1 255 ? -7.615 -7.186 17.970 1.00 87.12 255 LEU A O 1
ATOM 1916 N N . CYS A 1 256 ? -6.933 -9.224 17.323 1.00 78.44 256 CYS A N 1
ATOM 1917 C CA . CYS A 1 256 ? -6.861 -8.913 15.900 1.00 78.44 256 CYS A CA 1
ATOM 1918 C C . CYS A 1 256 ? -7.782 -9.871 15.144 1.00 78.44 256 CYS A C 1
ATOM 1920 O O . CYS A 1 256 ? -7.770 -11.074 15.417 1.00 78.44 256 CYS A O 1
ATOM 1922 N N . SER A 1 257 ? -8.561 -9.328 14.208 1.00 63.88 257 SER A N 1
ATOM 1923 C CA . SER A 1 257 ? -9.307 -10.081 13.195 1.00 63.88 257 SER A CA 1
ATOM 1924 C C . SER A 1 257 ? -8.766 -9.767 11.814 1.00 63.88 257 SER A C 1
ATOM 1926 O O . SER A 1 257 ? -8.286 -8.624 11.618 1.00 63.88 257 SER A O 1
#

pLDDT: mean 80.47, std 12.92, range [44.16, 96.88]